Protein AF-A0A968S0S1-F1 (afdb_monomer_lite)

Secondary structure (DSSP, 8-state):
----PPPP-EEEEEEEEEE-SS-EEEEEEEEEES-GGG-SS--GGGGEEPPPPGGGS-SS--TT----PPPTTSPPP-HHHHHHH------EETTTTEEPPTT--HHHHHHHHHHHHHHHHHHHHHHHHHHHHHHHHHHHHHHHHHHHHH-HHHHHHHHHTTS-------------HHHHHHHHHHHHHHHHHHHHHHHHHHHHHHHT-

Structure (mmCIF, N/CA/C/O backbone):
data_AF-A0A968S0S1-F1
#
_entry.id   AF-A0A968S0S1-F1
#
loop_
_atom_site.group_PDB
_atom_site.id
_atom_site.type_symbol
_atom_site.label_atom_id
_atom_site.label_alt_id
_atom_site.label_comp_id
_atom_site.label_asym_id
_atom_site.label_entity_id
_atom_site.label_seq_id
_atom_site.pdbx_PDB_ins_code
_atom_site.Cartn_x
_atom_site.Cartn_y
_atom_site.Cartn_z
_atom_site.occupancy
_atom_site.B_iso_or_equiv
_atom_site.auth_seq_id
_atom_site.auth_comp_id
_atom_site.auth_asym_id
_atom_site.auth_atom_id
_atom_site.pdbx_PDB_model_num
ATOM 1 N N . MET A 1 1 ? 36.530 -20.008 -51.237 1.00 37.50 1 MET A N 1
ATOM 2 C CA . MET A 1 1 ? 35.999 -19.416 -49.993 1.00 37.50 1 MET A CA 1
ATOM 3 C C . MET A 1 1 ? 35.035 -18.336 -50.417 1.00 37.50 1 MET A C 1
ATOM 5 O O . MET A 1 1 ? 35.457 -17.442 -51.131 1.00 37.50 1 MET A O 1
ATOM 9 N N . ILE A 1 2 ? 33.750 -18.487 -50.110 1.00 40.03 2 ILE A N 1
ATOM 10 C CA . ILE A 1 2 ? 32.760 -17.448 -50.402 1.00 40.03 2 ILE A CA 1
ATOM 11 C C . ILE A 1 2 ? 32.977 -16.380 -49.331 1.00 40.03 2 ILE A C 1
ATOM 13 O O . ILE A 1 2 ? 32.687 -16.633 -48.164 1.00 40.03 2 ILE A O 1
ATOM 17 N N . GLU A 1 3 ? 33.577 -15.252 -49.712 1.00 45.41 3 GLU A N 1
ATOM 18 C CA . GLU A 1 3 ? 33.578 -14.038 -48.897 1.00 45.41 3 GLU A CA 1
ATOM 19 C C . GLU A 1 3 ? 32.114 -13.684 -48.626 1.00 45.41 3 GLU A C 1
ATOM 21 O O . GLU A 1 3 ? 31.383 -13.262 -49.522 1.00 45.41 3 GLU A O 1
ATOM 26 N N . GLN A 1 4 ? 31.652 -13.938 -47.402 1.00 50.09 4 GLN A N 1
ATOM 27 C CA . GLN A 1 4 ? 30.403 -13.363 -46.929 1.00 50.09 4 GLN A CA 1
ATOM 28 C C . GLN A 1 4 ? 30.633 -11.854 -46.873 1.00 50.09 4 GLN A C 1
ATOM 30 O O . GLN A 1 4 ? 31.296 -11.358 -45.966 1.00 50.09 4 GLN A O 1
ATOM 35 N N . LEU A 1 5 ? 30.146 -11.139 -47.891 1.00 52.53 5 LEU A N 1
ATOM 36 C CA . LEU A 1 5 ? 30.061 -9.684 -47.861 1.00 52.53 5 LEU A CA 1
ATOM 37 C C . LEU A 1 5 ? 29.404 -9.277 -46.533 1.00 52.53 5 LEU A C 1
ATOM 39 O O . LEU A 1 5 ? 28.385 -9.877 -46.171 1.00 52.53 5 LEU A O 1
ATOM 43 N N . PRO A 1 6 ? 29.969 -8.308 -45.792 1.00 61.09 6 PRO A N 1
ATOM 44 C CA . PRO A 1 6 ? 29.380 -7.871 -44.538 1.00 61.09 6 PRO A CA 1
ATOM 45 C C . PRO A 1 6 ? 27.955 -7.395 -44.818 1.00 61.09 6 PRO A C 1
ATOM 47 O O . PRO A 1 6 ? 27.740 -6.507 -45.645 1.00 61.09 6 PRO A O 1
ATOM 50 N N . LEU A 1 7 ? 26.980 -8.032 -44.165 1.00 65.50 7 LEU A N 1
ATOM 51 C CA . LEU A 1 7 ? 25.582 -7.640 -44.285 1.00 65.50 7 LEU A CA 1
ATOM 52 C C . LEU A 1 7 ? 25.455 -6.183 -43.815 1.00 65.50 7 LEU A C 1
ATOM 54 O O . LEU A 1 7 ? 25.923 -5.858 -42.718 1.00 65.50 7 LEU A O 1
ATOM 58 N N . PRO A 1 8 ? 24.884 -5.291 -44.639 1.00 71.81 8 PRO A N 1
ATOM 59 C CA . PRO A 1 8 ? 24.798 -3.882 -44.309 1.00 71.81 8 PRO A CA 1
ATOM 60 C C . PRO A 1 8 ? 23.858 -3.703 -43.113 1.00 71.81 8 PRO A C 1
ATOM 62 O O . PRO A 1 8 ? 22.679 -4.037 -43.162 1.00 71.81 8 PRO A O 1
ATOM 65 N N . LEU A 1 9 ? 24.395 -3.166 -42.021 1.00 76.88 9 LEU A N 1
ATOM 66 C CA . LEU A 1 9 ? 23.691 -3.047 -40.751 1.00 76.88 9 LEU A CA 1
ATOM 67 C C . LEU A 1 9 ? 23.443 -1.577 -40.419 1.00 76.88 9 LEU A C 1
ATOM 69 O O . LEU A 1 9 ? 24.372 -0.768 -40.415 1.00 76.88 9 LEU A O 1
ATOM 73 N N . LEU A 1 10 ? 22.202 -1.241 -40.083 1.00 80.12 10 LEU A N 1
ATOM 74 C CA . LEU A 1 10 ? 21.842 0.053 -39.519 1.00 80.12 10 LEU A CA 1
ATOM 75 C C . LEU A 1 10 ? 21.529 -0.124 -38.032 1.00 80.12 10 LEU A C 1
ATOM 77 O O . LEU A 1 10 ? 20.566 -0.798 -37.668 1.00 80.12 10 LEU A O 1
ATOM 81 N N . LEU A 1 11 ? 22.354 0.495 -37.186 1.00 80.81 11 LEU A N 1
ATOM 82 C CA . LEU A 1 11 ? 22.161 0.551 -35.740 1.00 80.81 11 LEU A CA 1
ATOM 83 C C . LEU A 1 11 ? 21.683 1.949 -35.344 1.00 80.81 11 LEU A C 1
ATOM 85 O O . LEU A 1 11 ? 22.331 2.946 -35.663 1.00 80.81 11 LEU A O 1
ATOM 89 N N . ALA A 1 12 ? 20.589 2.015 -34.593 1.00 81.06 12 ALA A N 1
ATOM 90 C CA . ALA A 1 12 ? 20.153 3.226 -33.911 1.00 81.06 12 ALA A CA 1
ATOM 91 C C . ALA A 1 12 ? 19.935 2.915 -32.429 1.00 81.06 12 ALA A C 1
ATOM 93 O O . ALA A 1 12 ? 19.180 2.007 -32.096 1.00 81.06 12 ALA A O 1
ATOM 94 N N . GLN A 1 13 ? 20.582 3.666 -31.540 1.00 81.44 13 GLN A N 1
ATOM 95 C CA . GLN A 1 13 ? 20.428 3.521 -30.093 1.00 81.44 13 GLN A CA 1
ATOM 96 C C . GLN A 1 13 ? 20.199 4.890 -29.463 1.00 81.44 13 GLN A C 1
ATOM 98 O O . GLN A 1 13 ? 20.900 5.850 -29.779 1.00 81.44 13 GLN A O 1
ATOM 103 N N . PHE A 1 14 ? 19.230 4.980 -28.560 1.00 80.50 14 PHE A N 1
ATOM 104 C CA . PHE A 1 14 ? 18.977 6.180 -27.768 1.00 80.50 14 PHE A CA 1
ATOM 105 C C . PHE A 1 14 ? 18.553 5.801 -26.349 1.00 80.50 14 PHE A C 1
ATOM 107 O O . PHE A 1 14 ? 18.112 4.682 -26.082 1.00 80.50 14 PHE A O 1
ATOM 114 N N . ALA A 1 15 ? 18.697 6.751 -25.431 1.00 78.62 15 ALA A N 1
ATOM 115 C CA . ALA A 1 15 ? 18.246 6.617 -24.055 1.00 78.62 15 ALA A CA 1
ATOM 116 C C . ALA A 1 15 ? 17.100 7.598 -23.799 1.00 78.62 15 ALA A C 1
ATOM 118 O O . ALA A 1 15 ? 17.217 8.782 -24.113 1.00 78.62 15 ALA A O 1
ATOM 119 N N . ALA A 1 16 ? 16.011 7.105 -23.220 1.00 79.88 16 ALA A N 1
ATOM 120 C CA . ALA A 1 16 ? 14.917 7.916 -22.714 1.00 79.88 16 ALA A CA 1
ATOM 121 C C . ALA A 1 16 ? 14.988 7.944 -21.185 1.00 79.88 16 ALA A C 1
ATOM 123 O O . ALA A 1 16 ? 15.098 6.897 -20.542 1.00 79.88 16 ALA A O 1
ATOM 124 N N . ALA A 1 17 ? 14.951 9.142 -20.610 1.00 79.12 17 ALA A N 1
ATOM 125 C CA . ALA A 1 17 ? 14.834 9.332 -19.173 1.00 79.12 17 ALA A CA 1
ATOM 126 C C . ALA A 1 17 ? 13.366 9.594 -18.824 1.00 79.12 17 ALA A C 1
ATOM 128 O O . ALA A 1 17 ? 12.735 10.459 -19.428 1.00 79.12 17 ALA A O 1
ATOM 129 N N . PHE A 1 18 ? 12.847 8.845 -17.858 1.00 78.25 18 PHE A N 1
ATOM 130 C CA . PHE A 1 18 ? 11.544 9.058 -17.246 1.00 78.25 18 PHE A CA 1
ATOM 131 C C . PHE A 1 18 ? 11.780 9.656 -15.873 1.00 78.25 18 PHE A C 1
ATOM 133 O O . PHE A 1 18 ? 12.490 9.072 -15.051 1.00 78.25 18 PHE A O 1
ATOM 140 N N . GLU A 1 19 ? 11.202 10.824 -15.648 1.00 79.75 19 GLU A N 1
ATOM 141 C CA . GLU A 1 19 ? 11.319 11.554 -14.399 1.00 79.75 19 GLU A CA 1
ATOM 142 C C . GLU A 1 19 ? 9.927 11.976 -13.952 1.00 79.75 19 GLU A C 1
ATOM 144 O O . GLU A 1 19 ? 9.161 12.563 -14.715 1.00 79.75 19 GLU A O 1
ATOM 149 N N . ASN A 1 20 ? 9.622 11.635 -12.710 1.00 77.75 20 ASN A N 1
ATOM 150 C CA . ASN A 1 20 ? 8.514 12.167 -11.942 1.00 77.75 20 ASN A CA 1
ATOM 151 C C . ASN A 1 20 ? 9.055 12.546 -10.553 1.00 77.75 20 ASN A C 1
ATOM 153 O O . ASN A 1 20 ? 10.182 12.180 -10.208 1.00 77.75 20 ASN A O 1
ATOM 157 N N . ASP A 1 21 ? 8.254 13.218 -9.731 1.00 74.75 21 ASP A N 1
ATOM 158 C CA . ASP A 1 21 ? 8.629 13.588 -8.361 1.00 74.75 21 ASP A CA 1
ATOM 159 C C . ASP A 1 21 ? 9.031 12.362 -7.519 1.00 74.75 21 ASP A C 1
ATOM 161 O O . ASP A 1 21 ? 9.856 12.461 -6.613 1.00 74.75 21 ASP A O 1
ATOM 165 N N . THR A 1 22 ? 8.485 11.189 -7.850 1.00 67.12 22 THR A N 1
ATOM 166 C CA . THR A 1 22 ? 8.683 9.940 -7.104 1.00 67.12 22 THR A CA 1
ATOM 167 C C . THR A 1 22 ? 9.821 9.065 -7.639 1.00 67.12 22 THR A C 1
ATOM 169 O O . THR A 1 22 ? 10.405 8.308 -6.871 1.00 67.12 22 THR A O 1
ATOM 172 N N . PHE A 1 23 ? 10.159 9.127 -8.933 1.00 72.12 23 PHE A N 1
ATOM 173 C CA . PHE A 1 23 ? 11.160 8.222 -9.511 1.00 72.12 23 PHE A CA 1
ATOM 174 C C . PHE A 1 23 ? 11.918 8.832 -10.691 1.00 72.12 23 PHE A C 1
ATOM 176 O O . PHE A 1 23 ? 11.398 9.644 -11.457 1.00 72.12 23 PHE A O 1
ATOM 183 N N . LYS A 1 24 ? 13.159 8.366 -10.877 1.00 79.50 24 LYS A N 1
ATOM 184 C CA . LYS A 1 24 ? 13.995 8.676 -12.044 1.00 79.50 24 LYS A CA 1
ATOM 185 C C . LYS A 1 24 ? 14.522 7.379 -12.635 1.00 79.50 24 LYS A C 1
ATOM 187 O O . LYS A 1 24 ? 15.366 6.728 -12.027 1.00 79.50 24 LYS A O 1
ATOM 192 N N . THR A 1 25 ? 14.061 7.010 -13.825 1.00 78.94 25 THR A N 1
ATOM 193 C CA . THR A 1 25 ? 14.563 5.826 -14.536 1.00 78.94 25 THR A CA 1
ATOM 194 C C . THR A 1 25 ? 15.063 6.181 -15.928 1.00 78.94 25 THR A C 1
ATOM 196 O O . THR A 1 25 ? 14.627 7.152 -16.544 1.00 78.94 25 THR A O 1
ATOM 199 N N . LYS A 1 26 ? 16.022 5.407 -16.434 1.00 82.50 26 LYS A N 1
ATOM 200 C CA . LYS A 1 26 ? 16.568 5.554 -17.785 1.00 82.50 26 LYS A CA 1
ATOM 201 C C . LYS A 1 26 ? 16.410 4.234 -18.518 1.00 82.50 26 LYS A C 1
ATOM 203 O O . LYS A 1 26 ? 16.916 3.211 -18.069 1.00 82.50 26 LYS A O 1
ATOM 208 N N . ARG A 1 27 ? 15.741 4.266 -19.666 1.00 79.75 27 ARG A N 1
ATOM 209 C CA . ARG A 1 27 ? 15.575 3.117 -20.559 1.00 79.75 27 ARG A CA 1
ATOM 210 C C . ARG A 1 27 ? 16.388 3.353 -21.818 1.00 79.75 27 ARG A C 1
ATOM 212 O O . ARG A 1 27 ? 16.262 4.398 -22.455 1.00 79.75 27 ARG A O 1
ATOM 219 N N . THR A 1 28 ? 17.202 2.374 -22.182 1.00 82.19 28 THR A N 1
ATOM 220 C CA . THR A 1 28 ? 17.948 2.395 -23.441 1.00 82.19 28 THR A CA 1
ATOM 221 C C . THR A 1 28 ? 17.230 1.516 -24.447 1.00 82.19 28 THR A C 1
ATOM 223 O O . THR A 1 28 ? 16.949 0.353 -24.168 1.00 82.19 28 THR A O 1
ATOM 226 N N . PHE A 1 29 ? 16.966 2.067 -25.623 1.00 81.25 29 PHE A N 1
ATOM 227 C CA . PHE A 1 29 ? 16.348 1.362 -26.735 1.00 81.25 29 PHE A CA 1
ATOM 228 C C . PHE A 1 29 ? 17.356 1.272 -27.872 1.00 81.25 29 PHE A C 1
ATOM 230 O O . PHE A 1 29 ? 18.044 2.251 -28.170 1.00 81.25 29 PHE A O 1
ATOM 237 N N . ALA A 1 30 ? 17.438 0.104 -28.501 1.00 83.38 30 ALA A N 1
ATOM 238 C CA . ALA A 1 30 ? 18.240 -0.102 -29.693 1.00 83.38 30 ALA A CA 1
ATOM 239 C C . ALA A 1 30 ? 17.401 -0.735 -30.799 1.00 83.38 30 ALA A C 1
ATOM 241 O O . ALA A 1 30 ? 16.486 -1.521 -30.550 1.00 83.38 30 ALA A O 1
ATOM 242 N N . TYR A 1 31 ? 17.738 -0.372 -32.027 1.00 84.31 31 TYR A N 1
ATOM 243 C CA . TYR A 1 31 ? 17.107 -0.844 -33.242 1.00 84.31 31 TYR A CA 1
ATOM 244 C C . TYR A 1 31 ? 18.186 -1.313 -34.201 1.00 84.31 31 TYR A C 1
ATOM 246 O O . TYR A 1 31 ? 19.162 -0.596 -34.440 1.00 84.31 31 TYR A O 1
ATOM 254 N N . LEU A 1 32 ? 17.998 -2.517 -34.727 1.00 83.69 32 LEU A N 1
ATOM 255 C CA . LEU A 1 32 ? 18.960 -3.205 -35.568 1.00 83.69 32 LEU A CA 1
ATOM 256 C C . LEU A 1 32 ? 18.285 -3.625 -36.873 1.00 83.69 32 LEU A C 1
ATOM 258 O O . LEU A 1 32 ? 17.447 -4.523 -36.875 1.00 83.69 32 LEU A O 1
ATOM 262 N N . VAL A 1 33 ? 18.650 -2.984 -37.982 1.00 83.88 33 VAL A N 1
ATOM 263 C CA . VAL A 1 33 ? 18.093 -3.291 -39.308 1.00 83.88 33 VAL A CA 1
ATOM 264 C C . VAL A 1 33 ? 19.184 -3.907 -40.180 1.00 83.88 33 VAL A C 1
ATOM 266 O O . VAL A 1 33 ? 20.195 -3.261 -40.452 1.00 83.88 33 VAL A O 1
ATOM 269 N N . THR A 1 34 ? 18.977 -5.148 -40.617 1.00 80.81 34 THR A N 1
ATOM 270 C CA . THR A 1 34 ? 19.922 -5.930 -41.439 1.00 80.81 34 THR A CA 1
ATOM 271 C C . THR A 1 34 ? 19.689 -5.806 -42.944 1.00 80.81 34 THR A C 1
ATOM 273 O O . THR A 1 34 ? 20.591 -6.084 -43.723 1.00 80.81 34 THR A O 1
ATOM 276 N N . ASP A 1 35 ? 18.495 -5.369 -43.359 1.00 78.69 35 ASP A N 1
ATOM 277 C CA . ASP A 1 35 ? 18.050 -5.409 -44.761 1.00 78.69 35 ASP A CA 1
ATOM 278 C C . ASP A 1 35 ? 17.606 -4.030 -45.274 1.00 78.69 35 ASP A C 1
ATOM 280 O O . ASP A 1 35 ? 16.652 -3.897 -46.041 1.00 78.69 35 ASP A O 1
ATOM 284 N N . PHE A 1 36 ? 18.284 -2.963 -44.838 1.00 76.12 36 PHE A N 1
ATOM 285 C CA . PHE A 1 36 ? 17.839 -1.597 -45.136 1.00 76.12 36 PHE A CA 1
ATOM 286 C C . PHE A 1 36 ? 17.929 -1.225 -46.625 1.00 76.12 36 PHE A C 1
ATOM 288 O O . PHE A 1 36 ? 17.211 -0.333 -47.068 1.00 76.12 36 PHE A O 1
ATOM 295 N N . ASP A 1 37 ? 18.778 -1.900 -47.408 1.00 72.56 37 ASP A N 1
ATOM 296 C CA . ASP A 1 37 ? 18.923 -1.648 -48.850 1.00 72.56 37 ASP A CA 1
ATOM 297 C C . ASP A 1 37 ? 17.681 -2.092 -49.658 1.00 72.56 37 ASP A C 1
ATOM 299 O O . ASP A 1 37 ? 17.487 -1.626 -50.781 1.00 72.56 37 ASP A O 1
ATOM 303 N N . GLN A 1 38 ? 16.828 -2.965 -49.103 1.00 72.69 38 GLN A N 1
ATOM 304 C CA . GLN A 1 38 ? 15.614 -3.470 -49.765 1.00 72.69 38 GLN A CA 1
ATOM 305 C C . GLN A 1 38 ? 14.332 -2.747 -49.324 1.00 72.69 38 GLN A C 1
ATOM 307 O O . GLN A 1 38 ? 13.276 -2.940 -49.926 1.00 72.69 38 GLN A O 1
ATOM 312 N N . LEU A 1 39 ? 14.403 -1.921 -48.276 1.00 72.00 39 LEU A N 1
ATOM 313 C CA . LEU A 1 39 ? 13.234 -1.301 -47.657 1.00 72.00 39 LEU A CA 1
ATOM 314 C C . LEU A 1 39 ? 13.034 0.131 -48.162 1.00 72.00 39 LEU A C 1
ATOM 316 O O . LEU A 1 39 ? 13.910 0.983 -48.036 1.00 72.00 39 LEU A O 1
ATOM 320 N N . GLU A 1 40 ? 11.838 0.427 -48.677 1.00 71.00 40 GLU A N 1
ATOM 321 C CA . GLU A 1 40 ? 11.446 1.801 -49.026 1.00 71.00 40 GLU A CA 1
ATOM 322 C C . GLU A 1 40 ? 11.089 2.639 -47.790 1.00 71.00 40 GLU A C 1
ATOM 324 O O . GLU A 1 40 ? 11.212 3.861 -47.802 1.00 71.00 40 GLU A O 1
ATOM 329 N N . THR A 1 41 ? 10.637 2.000 -46.708 1.00 75.56 41 THR A N 1
ATOM 330 C CA . THR A 1 41 ? 10.302 2.643 -45.431 1.00 75.56 41 THR A CA 1
ATOM 331 C C . THR A 1 41 ? 10.564 1.669 -44.287 1.00 75.56 41 THR A C 1
ATOM 333 O O . THR A 1 41 ? 10.177 0.505 -44.356 1.00 75.56 41 THR A O 1
ATOM 336 N N . ILE A 1 42 ? 11.211 2.145 -43.220 1.00 76.62 42 ILE A N 1
ATOM 337 C CA . ILE A 1 42 ? 11.527 1.336 -42.038 1.00 76.62 42 ILE A CA 1
ATOM 338 C C . ILE A 1 42 ? 10.442 1.549 -40.979 1.00 76.62 42 ILE A C 1
ATOM 340 O O . ILE A 1 42 ? 10.284 2.648 -40.446 1.00 76.62 42 ILE A O 1
ATOM 344 N N . GLN A 1 43 ? 9.717 0.483 -40.639 1.00 78.88 43 GLN A N 1
ATOM 345 C CA . GLN A 1 43 ? 8.892 0.440 -39.431 1.00 78.88 43 GLN A CA 1
ATOM 346 C C . GLN A 1 43 ? 9.773 0.064 -38.241 1.00 78.88 43 GLN A C 1
ATOM 348 O O . GLN A 1 43 ? 9.976 -1.111 -37.945 1.00 78.88 43 GLN A O 1
ATOM 353 N N . TRP A 1 44 ? 10.321 1.077 -37.571 1.00 77.38 44 TRP A N 1
ATOM 354 C CA . TRP A 1 44 ? 11.295 0.908 -36.489 1.00 77.38 44 TRP A CA 1
ATOM 355 C C . TRP A 1 44 ? 10.828 -0.044 -35.374 1.00 77.38 44 TRP A C 1
ATOM 357 O O . TRP A 1 44 ? 11.644 -0.792 -34.851 1.00 77.38 44 TRP A O 1
ATOM 367 N N . SER A 1 45 ? 9.526 -0.109 -35.072 1.00 74.94 45 SER A N 1
ATOM 368 C CA . SER A 1 45 ? 8.947 -1.034 -34.081 1.00 74.94 45 SER A CA 1
ATOM 3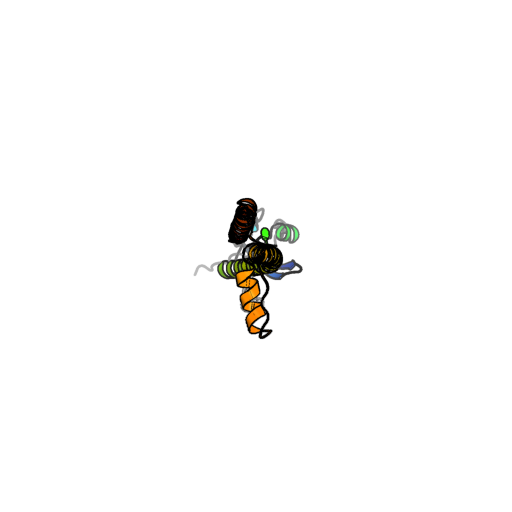69 C C . SER A 1 45 ? 9.310 -2.508 -34.300 1.00 74.94 45 SER A C 1
ATOM 371 O O . SER A 1 45 ? 9.436 -3.248 -33.331 1.00 74.94 45 SER A O 1
ATOM 373 N N . ASN A 1 46 ? 9.511 -2.933 -35.550 1.00 81.19 46 ASN A N 1
ATOM 374 C CA . ASN A 1 46 ? 9.732 -4.342 -35.896 1.00 81.19 46 ASN A CA 1
ATOM 375 C C . ASN A 1 46 ? 11.200 -4.774 -35.747 1.00 81.19 46 ASN A C 1
ATOM 377 O O . ASN A 1 46 ? 11.503 -5.959 -35.832 1.00 81.19 46 ASN A O 1
ATOM 381 N N . TYR A 1 47 ? 12.105 -3.817 -35.531 1.00 81.94 47 TYR A N 1
ATOM 382 C CA . TYR A 1 47 ? 13.554 -4.027 -35.491 1.00 81.94 47 TYR A CA 1
ATOM 383 C C . TYR A 1 47 ? 14.145 -3.760 -34.104 1.00 81.94 47 TYR A C 1
ATOM 385 O O . TYR A 1 47 ? 15.337 -3.480 -33.978 1.00 81.94 47 TYR A O 1
ATOM 393 N N . GLN A 1 48 ? 13.316 -3.795 -33.057 1.00 81.38 48 GLN A N 1
ATOM 394 C CA . GLN A 1 48 ? 13.773 -3.590 -31.687 1.00 81.38 48 GLN A CA 1
ATOM 395 C C . GLN A 1 48 ? 14.745 -4.707 -31.278 1.00 81.38 48 GLN A C 1
ATOM 397 O O . GLN A 1 48 ? 14.444 -5.892 -31.396 1.00 81.38 48 GLN A O 1
ATOM 402 N N . SER A 1 49 ? 15.917 -4.314 -30.784 1.00 84.94 49 SER A N 1
ATOM 403 C CA . SER A 1 49 ? 17.004 -5.200 -30.367 1.00 84.94 49 SER A CA 1
ATOM 404 C C . SER A 1 49 ? 17.457 -4.842 -28.947 1.00 84.94 49 SER A C 1
ATOM 406 O O . SER A 1 49 ? 17.318 -3.684 -28.535 1.00 84.94 49 SER A O 1
ATOM 408 N N . PRO A 1 50 ? 18.034 -5.792 -28.182 1.00 83.69 50 PRO A N 1
ATOM 409 C CA . PRO A 1 50 ? 18.697 -5.471 -26.927 1.00 83.69 50 PRO A CA 1
ATOM 410 C C . PRO A 1 50 ? 19.751 -4.368 -27.119 1.00 83.69 50 PRO A C 1
ATOM 412 O O . PRO A 1 50 ? 20.481 -4.393 -28.117 1.00 83.69 50 PRO A O 1
ATOM 415 N N . PRO A 1 51 ? 19.834 -3.394 -26.194 1.00 85.25 51 PRO A N 1
ATOM 416 C CA . PRO A 1 51 ? 20.809 -2.319 -26.280 1.00 85.25 51 PRO A CA 1
ATOM 417 C C . PRO A 1 51 ? 22.229 -2.857 -26.149 1.00 85.25 51 PRO A C 1
ATOM 419 O O . PRO A 1 51 ? 22.514 -3.705 -25.302 1.00 85.25 51 PRO A O 1
ATOM 422 N N . ILE A 1 52 ? 23.129 -2.336 -26.981 1.00 84.31 52 ILE A N 1
ATOM 423 C CA . ILE A 1 52 ? 24.530 -2.741 -26.962 1.00 84.31 52 ILE A CA 1
ATOM 424 C C . ILE A 1 52 ? 25.241 -1.895 -25.896 1.00 84.31 52 ILE A C 1
ATOM 426 O O . ILE A 1 52 ? 25.198 -0.659 -25.961 1.00 84.31 52 ILE A O 1
ATOM 430 N N . PRO A 1 53 ? 25.872 -2.520 -24.885 1.00 81.00 53 PRO A N 1
ATOM 431 C CA . PRO A 1 53 ? 26.624 -1.783 -23.883 1.00 81.00 53 PRO A CA 1
ATOM 432 C C . PRO A 1 53 ? 27.857 -1.143 -24.527 1.00 81.00 53 PRO A C 1
ATOM 434 O O . PRO A 1 53 ? 28.587 -1.781 -25.285 1.00 81.00 53 PRO A O 1
ATOM 437 N N . LEU A 1 54 ? 28.112 0.125 -24.196 1.00 77.56 54 LEU A N 1
ATOM 438 C CA . LEU A 1 54 ? 29.236 0.887 -24.754 1.00 77.56 54 LEU A CA 1
ATOM 439 C C . LEU A 1 54 ? 30.588 0.225 -24.462 1.00 77.56 54 LEU A C 1
ATOM 441 O O . LEU A 1 54 ? 31.512 0.343 -25.256 1.00 77.56 54 LEU A O 1
ATOM 445 N N . GLN A 1 55 ? 30.691 -0.505 -23.349 1.00 81.31 55 GLN A N 1
ATOM 446 C CA . GLN A 1 55 ? 31.899 -1.227 -22.952 1.00 81.31 55 GLN A CA 1
ATOM 447 C C . GLN A 1 55 ? 32.236 -2.392 -23.894 1.00 81.31 55 GLN A C 1
ATOM 449 O O . GLN A 1 55 ? 33.381 -2.831 -23.928 1.00 81.31 55 GLN A O 1
ATOM 454 N N . SER A 1 56 ? 31.257 -2.895 -24.651 1.00 80.19 56 SER A N 1
ATOM 455 C CA . SER A 1 56 ? 31.460 -3.953 -25.644 1.00 80.19 56 SER A CA 1
ATOM 456 C C . SER A 1 56 ? 31.826 -3.416 -27.027 1.00 80.19 56 SER A C 1
ATOM 458 O O . SER A 1 56 ? 32.149 -4.203 -27.915 1.00 80.19 56 SER A O 1
ATOM 460 N N . LEU A 1 57 ? 31.782 -2.097 -27.228 1.00 80.19 57 LEU A N 1
ATOM 461 C CA . LEU A 1 57 ? 32.168 -1.468 -28.483 1.00 80.19 57 LEU A CA 1
ATOM 462 C C . LEU A 1 57 ? 33.643 -1.074 -28.444 1.00 80.19 57 LEU A C 1
ATOM 464 O O . LEU A 1 57 ? 34.146 -0.525 -27.464 1.00 80.19 57 LEU A O 1
ATOM 468 N N . MET A 1 58 ? 34.339 -1.316 -29.551 1.00 78.69 58 MET A N 1
ATOM 469 C CA . MET A 1 58 ? 35.678 -0.774 -29.740 1.00 78.69 58 MET A CA 1
ATOM 470 C C . MET A 1 58 ? 35.572 0.733 -29.989 1.00 78.69 58 MET A C 1
ATOM 472 O O . MET A 1 58 ? 34.813 1.174 -30.848 1.00 78.69 58 MET A O 1
ATOM 476 N N . GLY A 1 59 ? 36.359 1.531 -29.265 1.00 73.56 59 GLY A N 1
ATOM 477 C CA . GLY A 1 59 ? 36.413 2.990 -29.446 1.00 73.56 59 GLY A CA 1
ATOM 478 C C . GLY A 1 59 ? 37.105 3.444 -30.738 1.00 73.56 59 GLY A C 1
ATOM 479 O O . GLY A 1 59 ? 37.263 4.641 -30.960 1.00 73.56 59 GLY A O 1
ATOM 480 N N . VAL A 1 60 ? 37.546 2.501 -31.572 1.00 78.12 60 VAL A N 1
ATOM 481 C CA . VAL A 1 60 ? 38.235 2.748 -32.840 1.00 78.12 60 VAL A CA 1
ATOM 482 C C . VAL A 1 60 ? 37.448 2.021 -33.936 1.00 78.12 60 VAL A C 1
ATOM 484 O O . VAL A 1 60 ? 37.111 0.847 -33.748 1.00 78.12 60 VAL A O 1
ATOM 487 N N . PRO A 1 61 ? 37.128 2.684 -35.063 1.00 73.44 61 PRO A N 1
ATOM 488 C CA . PRO A 1 61 ? 36.479 2.026 -36.191 1.00 73.44 61 PRO A CA 1
ATOM 489 C C . PRO A 1 61 ? 37.365 0.897 -36.726 1.00 73.44 61 PRO A C 1
ATOM 491 O O . PRO A 1 61 ? 38.579 1.061 -36.855 1.00 73.44 61 PRO A O 1
ATOM 494 N N . SER A 1 62 ? 36.764 -0.252 -37.041 1.00 75.50 62 SER A N 1
ATOM 495 C CA . SER A 1 62 ? 37.506 -1.358 -37.648 1.00 75.50 62 SER A CA 1
ATOM 496 C C . SER A 1 62 ? 38.014 -0.945 -39.029 1.00 75.50 62 SER A C 1
ATOM 498 O O . SER A 1 62 ? 37.256 -0.415 -39.841 1.00 75.50 62 SER A O 1
ATOM 500 N N . THR A 1 63 ? 39.285 -1.217 -39.318 1.00 70.88 63 THR A N 1
ATOM 501 C CA . THR A 1 63 ? 39.908 -0.945 -40.624 1.00 70.88 63 THR A CA 1
ATOM 502 C C . THR A 1 63 ? 39.311 -1.775 -41.760 1.00 70.88 63 THR A C 1
ATOM 504 O O . THR A 1 63 ? 39.473 -1.420 -42.922 1.00 70.88 63 THR A O 1
ATOM 507 N N . GLU A 1 64 ? 38.611 -2.861 -41.430 1.00 74.00 64 GLU A N 1
ATOM 508 C CA . GLU A 1 64 ? 37.944 -3.756 -42.384 1.00 74.00 64 GLU A CA 1
ATOM 509 C C . GLU A 1 64 ? 36.457 -3.405 -42.594 1.00 74.00 64 GLU A C 1
ATOM 511 O O . GLU A 1 64 ? 35.770 -4.052 -43.381 1.00 74.00 64 GLU A O 1
ATOM 516 N N . ALA A 1 65 ? 35.933 -2.385 -41.901 1.00 70.31 65 ALA A N 1
ATOM 517 C CA . ALA A 1 65 ? 34.534 -1.988 -42.021 1.00 70.31 65 ALA A CA 1
ATOM 518 C C . ALA A 1 65 ? 34.303 -1.056 -43.222 1.00 70.31 65 ALA A C 1
ATOM 520 O O . ALA A 1 65 ? 34.965 -0.029 -43.382 1.00 70.31 65 ALA A O 1
ATOM 521 N N . ALA A 1 66 ? 33.302 -1.384 -44.040 1.00 72.19 66 ALA A N 1
ATOM 522 C CA . ALA A 1 66 ? 32.800 -0.501 -45.084 1.00 72.19 66 ALA A CA 1
ATOM 523 C C . ALA A 1 66 ? 31.656 0.364 -44.534 1.00 72.19 66 ALA A C 1
ATOM 525 O O . ALA A 1 66 ? 30.659 -0.154 -44.033 1.00 72.19 66 ALA A O 1
ATOM 526 N N . TYR A 1 67 ? 31.783 1.685 -44.659 1.00 73.00 67 TYR A N 1
ATOM 527 C CA . TYR A 1 67 ? 30.750 2.640 -44.257 1.00 73.00 67 TYR A CA 1
ATOM 528 C C . TYR A 1 67 ? 30.070 3.215 -45.499 1.00 73.00 67 TYR A C 1
ATOM 530 O O . TYR A 1 67 ? 30.735 3.669 -46.431 1.00 73.00 67 TYR A O 1
ATOM 538 N N . LYS A 1 68 ? 28.735 3.213 -45.512 1.00 74.75 68 LYS A N 1
ATOM 539 C CA . LYS A 1 68 ? 27.919 3.772 -46.595 1.00 74.75 68 LYS A CA 1
ATOM 540 C C . LYS A 1 68 ? 27.114 4.947 -46.059 1.00 74.75 68 LYS A C 1
ATOM 542 O O . LYS A 1 68 ? 26.610 4.900 -44.939 1.00 74.75 68 LYS A O 1
ATOM 547 N N . GLN A 1 69 ? 26.984 6.001 -46.860 1.00 73.56 69 GLN A N 1
ATOM 548 C CA . GLN A 1 69 ? 26.089 7.101 -46.520 1.00 73.56 69 GLN A CA 1
ATOM 549 C C . GLN A 1 69 ? 24.639 6.608 -46.548 1.00 73.56 69 GLN A C 1
ATOM 551 O O . GLN A 1 69 ? 24.245 5.882 -47.464 1.00 73.56 69 GLN A O 1
ATOM 556 N N . LEU A 1 70 ? 23.856 6.998 -45.541 1.00 71.81 70 LEU A N 1
ATOM 557 C CA . LEU A 1 70 ? 22.457 6.603 -45.446 1.00 71.81 70 LEU A CA 1
ATOM 558 C C . LEU A 1 70 ? 21.686 7.118 -46.681 1.00 71.81 70 LEU A C 1
ATOM 560 O O . LEU A 1 70 ? 21.762 8.314 -46.981 1.00 71.81 70 LEU A O 1
ATOM 564 N N . PRO A 1 71 ? 20.952 6.256 -47.409 1.00 72.56 71 PRO A N 1
ATOM 565 C CA . PRO A 1 71 ? 20.101 6.683 -48.512 1.00 72.56 71 PRO A CA 1
ATOM 566 C C . PRO A 1 71 ? 19.085 7.737 -48.060 1.00 72.56 71 PRO A C 1
ATOM 568 O O . PRO A 1 71 ? 18.418 7.551 -47.047 1.00 72.56 71 PRO A O 1
ATOM 571 N N . ALA A 1 72 ? 18.885 8.796 -48.853 1.00 69.25 72 ALA A N 1
ATOM 572 C CA . ALA A 1 72 ? 17.956 9.894 -48.533 1.00 69.25 72 ALA A CA 1
ATOM 573 C C . ALA A 1 72 ? 16.488 9.457 -48.334 1.00 69.25 72 ALA A C 1
ATOM 575 O O . ALA A 1 72 ? 15.685 10.212 -47.795 1.00 69.25 72 ALA A O 1
ATOM 576 N N . LYS A 1 73 ?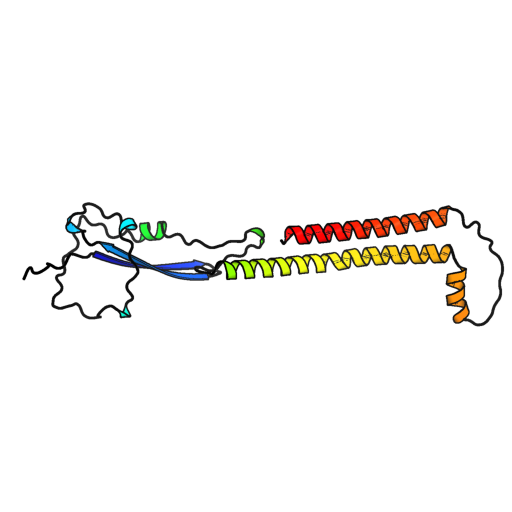 16.135 8.245 -48.780 1.00 70.06 73 LYS A N 1
ATOM 577 C CA . LYS A 1 73 ? 14.808 7.638 -48.604 1.00 70.06 73 LYS A CA 1
ATOM 578 C C . LYS A 1 73 ? 14.591 7.078 -47.194 1.00 70.06 73 LYS A C 1
ATOM 580 O O . LYS A 1 73 ? 13.450 6.959 -46.757 1.00 70.06 73 LYS A O 1
ATOM 585 N N . ILE A 1 74 ? 15.665 6.741 -46.477 1.00 70.06 74 ILE A N 1
ATOM 586 C CA . ILE A 1 74 ? 15.572 6.221 -45.115 1.00 70.06 74 ILE A CA 1
ATOM 587 C C . ILE A 1 74 ? 15.428 7.402 -44.169 1.00 70.06 74 ILE A C 1
ATOM 589 O O . ILE A 1 74 ? 16.361 8.168 -43.937 1.00 70.06 74 ILE A O 1
ATOM 593 N N . THR A 1 75 ? 14.233 7.531 -43.607 1.00 68.25 75 THR A N 1
ATOM 594 C CA . THR A 1 75 ? 13.986 8.494 -42.540 1.00 68.25 75 THR A CA 1
ATOM 595 C C . THR A 1 75 ? 14.543 7.908 -41.247 1.00 68.25 75 THR A C 1
ATOM 597 O O . THR A 1 75 ? 14.171 6.796 -40.860 1.00 68.25 75 THR A O 1
ATOM 600 N N . LEU A 1 76 ? 15.450 8.641 -40.593 1.00 66.19 76 LEU A N 1
ATOM 601 C CA . LEU A 1 76 ? 15.902 8.330 -39.233 1.00 66.19 76 LEU A CA 1
ATOM 602 C C . LEU A 1 76 ? 14.682 8.100 -38.328 1.00 66.19 76 LEU A C 1
ATOM 604 O O . LEU A 1 76 ? 13.639 8.713 -38.578 1.00 66.19 76 LEU A O 1
ATOM 608 N N . PRO A 1 77 ? 14.776 7.252 -37.286 1.00 64.44 77 PRO A N 1
ATOM 609 C CA . PRO A 1 77 ? 13.669 7.114 -36.354 1.00 64.44 77 PRO A CA 1
ATOM 610 C C . PRO A 1 77 ? 13.386 8.519 -35.825 1.00 64.44 77 PRO A C 1
ATOM 612 O O . PRO A 1 77 ? 14.303 9.144 -35.282 1.00 64.44 77 PRO A O 1
ATOM 615 N N . PRO A 1 78 ? 12.181 9.078 -36.042 1.00 63.09 78 PRO A N 1
ATOM 616 C CA . PRO A 1 78 ? 11.906 10.423 -35.586 1.00 63.09 78 PRO A CA 1
ATOM 617 C C . PRO A 1 78 ? 11.992 10.341 -34.073 1.00 63.09 78 PRO A C 1
ATOM 619 O O . PRO A 1 78 ? 11.159 9.673 -33.461 1.00 63.09 78 PRO A O 1
ATOM 622 N N . TYR A 1 79 ? 13.014 10.958 -33.476 1.00 61.25 79 TYR A N 1
ATOM 623 C CA . TYR A 1 79 ? 13.190 10.987 -32.021 1.00 61.25 79 TYR A CA 1
ATOM 624 C C . TYR A 1 79 ? 11.865 11.364 -31.342 1.00 61.25 79 TYR A C 1
ATOM 626 O O . TYR A 1 79 ? 11.485 10.787 -30.332 1.00 61.25 79 TYR A O 1
ATOM 634 N N . GLU A 1 80 ? 11.105 12.252 -31.984 1.00 60.22 80 GLU A N 1
ATOM 635 C CA . GLU A 1 80 ? 9.790 12.704 -31.563 1.00 60.22 80 GLU A CA 1
ATOM 636 C C . GLU A 1 80 ? 8.708 11.616 -31.633 1.00 60.22 80 GLU A C 1
ATOM 638 O O . GLU A 1 80 ? 7.929 11.474 -30.696 1.00 60.22 80 GLU A O 1
ATOM 643 N N . ASN A 1 81 ? 8.670 10.799 -32.691 1.00 61.50 81 ASN A N 1
ATOM 644 C CA . ASN A 1 81 ? 7.723 9.685 -32.768 1.00 61.50 81 ASN A CA 1
ATOM 645 C C . ASN A 1 81 ? 8.091 8.576 -31.797 1.00 61.50 81 ASN A C 1
ATOM 647 O O . ASN A 1 81 ? 7.194 7.953 -31.243 1.00 61.50 81 ASN A O 1
ATOM 651 N N . VAL A 1 82 ? 9.377 8.327 -31.559 1.00 63.34 82 VAL A N 1
ATOM 652 C CA . VAL A 1 82 ? 9.754 7.295 -30.601 1.00 63.34 82 VAL A CA 1
ATOM 653 C C . VAL A 1 82 ? 9.417 7.742 -29.180 1.00 63.34 82 VAL A C 1
ATOM 655 O O . VAL A 1 82 ? 8.721 7.015 -28.484 1.00 63.34 82 VAL A O 1
ATOM 658 N N . LEU A 1 83 ? 9.757 8.974 -28.790 1.00 63.72 83 LEU A N 1
ATOM 659 C CA . LEU A 1 83 ? 9.366 9.534 -27.489 1.00 63.72 83 LEU A CA 1
ATOM 660 C C . LEU A 1 83 ? 7.845 9.539 -27.268 1.00 63.72 83 LEU A C 1
ATOM 662 O O . LEU A 1 83 ? 7.403 9.266 -26.158 1.00 63.72 83 LEU A O 1
ATOM 666 N N . ARG A 1 84 ? 7.039 9.782 -28.313 1.00 64.44 84 ARG A N 1
ATOM 667 C CA . ARG A 1 84 ? 5.564 9.744 -28.227 1.00 64.44 84 ARG A CA 1
ATOM 668 C C . ARG A 1 84 ? 4.986 8.358 -27.928 1.00 64.44 84 ARG A C 1
ATOM 670 O O . ARG A 1 84 ? 3.876 8.285 -27.414 1.00 64.44 84 ARG A O 1
ATOM 677 N N . HIS A 1 85 ? 5.693 7.280 -28.266 1.00 66.00 85 HIS A N 1
ATOM 678 C CA . HIS A 1 85 ? 5.185 5.911 -28.124 1.00 66.00 85 HIS A CA 1
ATOM 679 C C . HIS A 1 85 ? 5.872 5.114 -27.011 1.00 66.00 85 HIS A C 1
ATOM 681 O O . HIS A 1 85 ? 5.499 3.963 -26.787 1.00 66.00 85 HIS A O 1
ATOM 687 N N . ILE A 1 86 ? 6.852 5.683 -26.298 1.00 69.56 86 ILE A N 1
ATOM 688 C CA . ILE A 1 86 ? 7.416 4.989 -25.140 1.00 69.56 86 ILE A CA 1
ATOM 689 C C . ILE A 1 86 ? 6.460 5.156 -23.963 1.00 69.56 86 ILE A C 1
ATOM 691 O O . ILE A 1 86 ? 6.267 6.251 -23.441 1.00 69.56 86 ILE A O 1
ATOM 695 N N . GLN A 1 87 ? 5.884 4.038 -23.545 1.00 69.19 87 GLN A N 1
ATOM 696 C CA . GLN A 1 87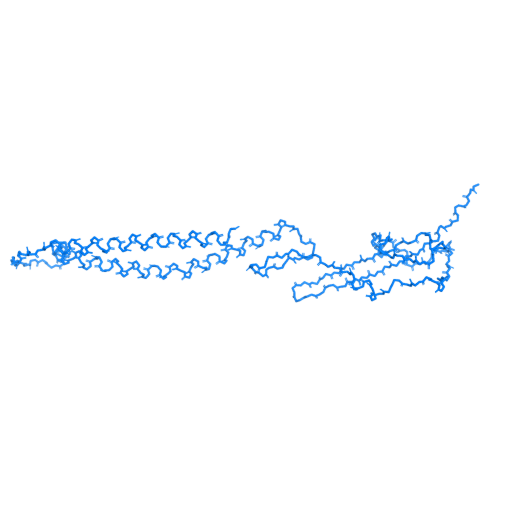 ? 5.033 3.948 -22.370 1.00 69.19 87 GLN A CA 1
ATOM 697 C C . GLN A 1 87 ? 5.790 3.226 -21.259 1.00 69.19 87 GLN A C 1
ATOM 699 O O . GLN A 1 87 ? 6.501 2.251 -21.509 1.00 69.19 87 GLN A O 1
ATOM 704 N N . LEU A 1 88 ? 5.633 3.717 -20.032 1.00 76.19 88 LEU A N 1
ATOM 705 C CA . LEU A 1 88 ? 6.132 3.061 -18.834 1.00 76.19 88 LEU A CA 1
ATOM 706 C C . LEU A 1 88 ? 4.935 2.507 -18.067 1.00 76.19 88 LEU A C 1
ATOM 708 O O . LEU A 1 88 ? 4.063 3.265 -17.651 1.00 76.19 88 LEU A O 1
ATOM 712 N N . MET A 1 89 ? 4.893 1.187 -17.907 1.00 75.88 89 MET A N 1
ATOM 713 C CA . MET A 1 89 ? 3.871 0.527 -17.101 1.00 75.88 89 MET A CA 1
ATOM 714 C C . MET A 1 89 ? 4.328 0.538 -15.645 1.00 75.88 89 MET A C 1
ATOM 716 O O . MET A 1 89 ? 5.419 0.055 -15.345 1.00 75.88 89 MET A O 1
ATOM 720 N N . LEU A 1 90 ? 3.504 1.095 -14.762 1.00 81.62 90 LEU A N 1
ATOM 721 C CA . LEU A 1 90 ? 3.759 1.152 -13.325 1.00 81.62 90 LEU A CA 1
ATOM 722 C C . LEU A 1 90 ? 2.597 0.478 -12.597 1.00 81.62 90 LEU A C 1
ATOM 724 O O . LEU A 1 90 ? 1.443 0.741 -12.952 1.00 81.62 90 LEU A O 1
ATOM 728 N N . PRO A 1 91 ? 2.863 -0.372 -11.594 1.00 82.62 91 PRO A N 1
ATOM 729 C CA . PRO A 1 91 ? 1.798 -0.864 -10.744 1.00 82.62 91 PRO A CA 1
ATOM 730 C C . PRO A 1 91 ? 1.278 0.286 -9.869 1.00 82.62 91 PRO A C 1
ATOM 732 O O . PRO A 1 91 ? 2.047 1.127 -9.399 1.00 82.62 91 PRO A O 1
ATOM 735 N N . ILE A 1 92 ? -0.041 0.351 -9.696 1.00 84.12 92 ILE A N 1
ATOM 736 C CA . ILE A 1 92 ? -0.721 1.413 -8.950 1.00 84.12 92 ILE A CA 1
ATOM 737 C C . ILE A 1 92 ? -1.744 0.805 -7.996 1.00 84.12 92 ILE A C 1
ATOM 739 O O . ILE A 1 92 ? -2.463 -0.129 -8.351 1.00 84.12 92 ILE A O 1
ATOM 743 N N . ASN A 1 93 ? -1.816 1.358 -6.789 1.00 85.94 93 ASN A N 1
ATOM 744 C CA . ASN A 1 93 ? -2.950 1.189 -5.894 1.00 85.94 93 ASN A CA 1
ATOM 745 C C . ASN A 1 93 ? -3.630 2.553 -5.732 1.00 85.94 93 ASN A C 1
ATOM 747 O O . ASN A 1 93 ? -3.104 3.431 -5.048 1.00 85.94 93 ASN A O 1
ATOM 751 N N . GLU A 1 94 ? -4.780 2.733 -6.384 1.00 82.50 94 GLU A N 1
ATOM 752 C CA . GLU A 1 94 ? -5.523 4.001 -6.374 1.00 82.50 94 GLU A CA 1
ATOM 753 C C . GLU A 1 94 ? -6.080 4.341 -4.987 1.00 82.50 94 GLU A C 1
ATOM 755 O O . GLU A 1 94 ? -6.065 5.504 -4.595 1.00 82.50 94 GLU A O 1
ATOM 760 N N . THR A 1 95 ? -6.508 3.333 -4.221 1.00 80.25 95 THR A N 1
ATOM 761 C CA . THR A 1 95 ? -7.094 3.509 -2.885 1.00 80.25 95 THR A CA 1
ATOM 762 C C . THR A 1 95 ? -6.111 4.146 -1.906 1.00 80.25 95 THR A C 1
ATOM 764 O O . THR A 1 95 ? -6.497 4.998 -1.111 1.00 80.25 95 THR A O 1
ATOM 767 N N . LEU A 1 96 ? -4.836 3.756 -1.978 1.00 82.75 96 LEU A N 1
ATOM 768 C CA . LEU A 1 96 ? -3.767 4.285 -1.125 1.00 82.75 96 LEU A CA 1
ATOM 769 C C . LEU A 1 96 ? -2.913 5.361 -1.816 1.00 82.75 96 LEU A C 1
ATOM 771 O O . LEU A 1 96 ? -2.024 5.932 -1.190 1.00 82.75 96 LEU A O 1
ATOM 775 N N . GLY A 1 97 ? -3.141 5.626 -3.107 1.00 82.00 97 GLY A N 1
ATOM 776 C CA . GLY A 1 97 ? -2.317 6.539 -3.904 1.00 82.00 97 GLY A CA 1
ATOM 777 C C . GLY A 1 97 ? -0.854 6.095 -4.037 1.00 82.00 97 GLY A C 1
ATOM 778 O O . GLY A 1 97 ? 0.027 6.933 -4.237 1.00 82.00 97 GLY A O 1
ATOM 779 N N . ILE A 1 98 ? -0.577 4.795 -3.895 1.00 83.88 98 ILE A N 1
ATOM 780 C CA . ILE A 1 98 ? 0.783 4.247 -3.935 1.00 83.88 98 ILE A CA 1
ATOM 781 C C . ILE A 1 98 ? 1.130 3.880 -5.373 1.00 83.88 98 ILE A C 1
ATOM 783 O O . ILE A 1 98 ? 0.459 3.060 -6.005 1.00 83.88 98 ILE A O 1
ATOM 787 N N . TYR A 1 99 ? 2.226 4.458 -5.855 1.00 84.25 99 TYR A N 1
ATOM 788 C CA . TYR A 1 99 ? 2.827 4.133 -7.142 1.00 84.25 99 TYR A CA 1
ATOM 789 C C . TYR A 1 99 ? 4.018 3.200 -6.933 1.00 84.25 99 TYR A C 1
ATOM 791 O O . TYR A 1 99 ? 4.830 3.385 -6.015 1.00 84.25 99 TYR A O 1
ATOM 799 N N . GLY A 1 100 ? 4.103 2.183 -7.780 1.00 81.88 100 GLY A N 1
ATOM 800 C CA . GLY A 1 100 ? 5.250 1.298 -7.836 1.00 81.88 100 GLY A CA 1
ATOM 801 C C . GLY A 1 100 ? 6.417 1.925 -8.576 1.00 81.88 100 GLY A C 1
ATOM 802 O O . GLY A 1 100 ? 6.256 2.855 -9.373 1.00 81.88 100 GLY A O 1
ATOM 803 N N . GLU A 1 101 ? 7.604 1.404 -8.307 1.00 81.44 101 GLU A N 1
ATOM 804 C CA . GLU A 1 101 ? 8.802 1.815 -9.021 1.00 81.44 101 GLU A CA 1
ATOM 805 C C . GLU A 1 101 ? 8.885 1.149 -10.407 1.00 81.44 101 GLU A C 1
ATOM 807 O O . GLU A 1 101 ? 8.353 0.055 -10.631 1.00 81.44 101 GLU A O 1
ATOM 812 N N . PRO A 1 102 ? 9.566 1.792 -11.372 1.00 74.75 102 PRO A N 1
ATOM 813 C CA . PRO A 1 102 ? 9.871 1.163 -12.649 1.00 74.75 102 PRO A CA 1
ATOM 814 C C . PRO A 1 102 ? 10.717 -0.097 -12.425 1.00 74.75 102 PRO A C 1
ATOM 816 O O . PRO A 1 102 ? 11.786 -0.005 -11.831 1.00 74.75 102 PRO A O 1
ATOM 819 N N . ASP A 1 103 ? 10.264 -1.244 -12.941 1.00 76.12 103 ASP A N 1
ATOM 820 C CA . ASP A 1 103 ? 10.912 -2.560 -12.762 1.00 76.12 103 ASP A CA 1
ATOM 821 C C . ASP A 1 103 ? 10.865 -3.126 -11.329 1.00 76.12 103 ASP A C 1
ATOM 823 O O . ASP A 1 103 ? 11.603 -4.061 -11.012 1.00 76.12 103 ASP A O 1
ATOM 827 N N . GLU A 1 104 ? 9.987 -2.601 -10.468 1.00 81.38 104 GLU A N 1
ATOM 828 C CA . GLU A 1 104 ? 9.739 -3.184 -9.149 1.00 81.38 104 GLU A CA 1
ATOM 829 C C . GLU A 1 104 ? 9.164 -4.600 -9.267 1.00 81.38 104 GLU A C 1
ATOM 831 O O . GLU A 1 104 ? 8.299 -4.879 -10.104 1.00 81.38 104 GLU A O 1
ATOM 836 N N . ASP A 1 105 ? 9.626 -5.497 -8.395 1.00 86.06 105 ASP A N 1
ATOM 837 C CA . ASP A 1 105 ? 9.027 -6.819 -8.278 1.00 86.06 105 ASP A CA 1
ATOM 838 C C . ASP A 1 105 ? 7.592 -6.705 -7.747 1.00 86.06 105 ASP A C 1
ATOM 840 O O . ASP A 1 105 ? 7.322 -6.018 -6.758 1.00 86.06 105 ASP A O 1
ATOM 844 N N . ALA A 1 106 ? 6.666 -7.426 -8.378 1.00 83.81 106 ALA A N 1
ATOM 845 C CA . ALA A 1 106 ? 5.253 -7.389 -8.020 1.00 83.81 106 ALA A CA 1
ATOM 846 C C . ALA A 1 106 ? 5.026 -7.796 -6.555 1.00 83.81 106 ALA A C 1
ATOM 848 O O . ALA A 1 106 ? 4.158 -7.235 -5.887 1.00 83.81 106 ALA A O 1
ATOM 849 N N . ALA A 1 107 ? 5.833 -8.728 -6.034 1.00 86.44 107 ALA A N 1
ATOM 850 C CA . ALA A 1 107 ? 5.753 -9.138 -4.635 1.00 86.44 107 ALA A CA 1
ATOM 851 C C . ALA A 1 107 ? 6.185 -8.019 -3.675 1.00 86.44 107 ALA A C 1
ATOM 853 O O . ALA A 1 107 ? 5.562 -7.835 -2.629 1.00 86.44 107 ALA A O 1
ATOM 854 N N . HIS A 1 108 ? 7.212 -7.246 -4.037 1.00 87.38 108 HIS A N 1
ATOM 855 C CA . HIS A 1 108 ? 7.683 -6.118 -3.236 1.00 87.38 108 HIS A CA 1
ATOM 856 C C . HIS A 1 108 ? 6.668 -4.968 -3.225 1.00 87.38 108 HIS A C 1
ATOM 858 O O . HIS A 1 108 ? 6.338 -4.445 -2.158 1.00 87.38 108 HIS A O 1
ATOM 864 N N . PHE A 1 109 ? 6.095 -4.640 -4.388 1.00 87.94 109 PHE A N 1
ATOM 865 C CA . PHE A 1 109 ? 5.020 -3.654 -4.485 1.00 87.94 109 PHE A CA 1
ATOM 866 C C . PHE A 1 109 ? 3.807 -4.059 -3.636 1.00 87.94 109 PHE A C 1
ATOM 868 O O . PHE A 1 109 ? 3.299 -3.259 -2.849 1.00 87.94 109 PHE A O 1
ATOM 875 N N . GLN A 1 110 ? 3.377 -5.321 -3.733 1.00 87.56 110 GLN A N 1
ATOM 876 C CA . GLN A 1 110 ? 2.251 -5.827 -2.950 1.00 87.56 110 GLN A CA 1
ATOM 877 C C . GLN A 1 110 ? 2.534 -5.786 -1.442 1.00 87.56 110 GLN A C 1
ATOM 879 O O . GLN A 1 110 ? 1.642 -5.447 -0.668 1.00 87.56 110 GLN A O 1
ATOM 884 N N . ALA A 1 111 ? 3.760 -6.101 -1.015 1.00 89.19 111 ALA A N 1
ATOM 885 C CA . ALA A 1 111 ? 4.150 -6.011 0.390 1.00 89.19 111 ALA A CA 1
ATOM 886 C C . ALA A 1 111 ? 4.018 -4.574 0.916 1.00 89.19 111 ALA A C 1
ATOM 888 O O . ALA A 1 111 ? 3.343 -4.356 1.918 1.00 89.19 111 ALA A O 1
ATOM 889 N N . ARG A 1 112 ? 4.548 -3.587 0.181 1.00 89.00 112 ARG A N 1
ATOM 890 C CA . ARG A 1 112 ? 4.418 -2.161 0.529 1.00 89.00 112 ARG A CA 1
ATOM 891 C C . ARG A 1 112 ? 2.964 -1.707 0.624 1.00 89.00 112 ARG A C 1
ATOM 893 O O . ARG A 1 112 ? 2.604 -0.981 1.544 1.00 89.00 112 ARG A O 1
ATOM 900 N N . VAL A 1 113 ? 2.134 -2.127 -0.328 1.00 89.50 113 VAL A N 1
ATOM 901 C CA . VAL A 1 113 ? 0.696 -1.830 -0.332 1.00 89.50 113 VAL A CA 1
ATOM 902 C C . VAL A 1 113 ? 0.012 -2.423 0.900 1.00 89.50 113 VAL A C 1
ATOM 904 O O . VAL A 1 113 ? -0.766 -1.734 1.554 1.00 89.50 113 VAL A O 1
ATOM 907 N N . ASN A 1 114 ? 0.320 -3.674 1.242 1.00 89.44 114 ASN A N 1
ATOM 908 C CA . ASN A 1 114 ? -0.264 -4.348 2.399 1.00 89.44 114 ASN A CA 1
ATOM 909 C C . ASN A 1 114 ? 0.169 -3.704 3.723 1.00 89.44 114 ASN A C 1
ATOM 911 O O . ASN A 1 114 ? -0.644 -3.587 4.639 1.00 89.44 114 ASN A O 1
ATOM 915 N N . ASP A 1 115 ? 1.430 -3.289 3.827 1.00 90.38 115 ASP A N 1
ATOM 916 C CA . ASP A 1 115 ? 1.949 -2.611 5.015 1.00 90.38 115 ASP A CA 1
ATOM 917 C C . ASP A 1 115 ? 1.281 -1.243 5.193 1.00 90.38 115 ASP A C 1
ATOM 919 O O . ASP A 1 115 ? 0.790 -0.939 6.278 1.00 90.38 115 ASP A O 1
ATOM 923 N N . ALA A 1 116 ? 1.140 -0.468 4.114 1.00 89.38 116 ALA A N 1
ATOM 924 C CA . ALA A 1 116 ? 0.428 0.807 4.149 1.00 89.38 116 ALA A CA 1
ATOM 925 C C . ALA A 1 116 ? -1.073 0.647 4.459 1.00 89.38 116 ALA A C 1
ATOM 927 O O . ALA A 1 116 ? -1.643 1.461 5.183 1.00 89.38 116 ALA A O 1
ATOM 928 N N . ALA A 1 117 ? -1.723 -0.410 3.957 1.00 89.12 117 ALA A N 1
ATOM 929 C CA . ALA A 1 117 ? -3.116 -0.716 4.291 1.00 89.12 117 ALA A CA 1
ATOM 930 C C . ALA A 1 117 ? -3.292 -1.023 5.786 1.00 89.12 117 ALA A C 1
ATOM 932 O O . ALA A 1 117 ? -4.271 -0.595 6.396 1.00 89.12 117 ALA A O 1
ATOM 933 N N . ARG A 1 118 ? -2.339 -1.745 6.392 1.00 89.88 118 ARG A N 1
ATOM 934 C CA . ARG A 1 118 ? -2.330 -2.013 7.838 1.00 89.88 118 ARG A CA 1
ATOM 935 C C . ARG A 1 118 ? -2.123 -0.738 8.638 1.00 89.88 118 ARG A C 1
ATOM 937 O O . ARG A 1 118 ? -2.882 -0.500 9.562 1.00 89.88 118 ARG A O 1
ATOM 944 N N . GLU A 1 119 ? -1.167 0.094 8.242 1.00 90.75 119 GLU A N 1
ATOM 945 C CA . GLU A 1 119 ? -0.909 1.368 8.915 1.00 90.75 119 GLU A CA 1
ATOM 946 C C . GLU A 1 119 ? -2.148 2.279 8.896 1.00 90.75 119 GLU A C 1
ATOM 948 O O . GLU A 1 119 ? -2.537 2.808 9.932 1.00 90.75 119 GLU A O 1
ATOM 953 N N . GLN A 1 120 ? -2.835 2.403 7.754 1.00 89.38 120 GLN A N 1
ATOM 954 C CA . GLN A 1 120 ? -4.083 3.174 7.671 1.00 89.38 120 GLN A CA 1
ATOM 955 C C . GLN A 1 120 ? -5.207 2.573 8.518 1.00 89.38 120 GLN A C 1
ATOM 957 O O . GLN A 1 120 ? -5.945 3.308 9.173 1.00 89.38 120 GLN A O 1
ATOM 962 N N . ARG A 1 121 ? -5.324 1.241 8.545 1.00 88.50 121 ARG A N 1
ATOM 963 C CA . ARG A 1 121 ? -6.288 0.552 9.408 1.00 88.50 121 ARG A CA 1
ATOM 964 C C . ARG A 1 121 ? -6.020 0.852 10.880 1.00 88.50 121 ARG A C 1
ATOM 966 O O . ARG A 1 121 ? -6.957 1.188 11.597 1.00 88.50 121 ARG A O 1
ATOM 973 N N . ASP A 1 122 ? -4.769 0.750 11.310 1.00 88.94 122 ASP A N 1
ATOM 974 C CA . ASP A 1 122 ? -4.372 0.979 12.698 1.00 88.94 122 ASP A CA 1
ATOM 975 C C . ASP A 1 122 ? -4.629 2.441 13.095 1.00 88.94 122 ASP A C 1
ATOM 977 O O . ASP A 1 122 ? -5.220 2.690 14.140 1.00 88.94 122 ASP A O 1
ATOM 981 N N . ILE A 1 123 ? -4.333 3.408 12.216 1.00 90.06 123 ILE A N 1
ATOM 982 C CA . ILE A 1 123 ? -4.660 4.829 12.432 1.00 90.06 123 ILE A CA 1
ATOM 983 C C . ILE A 1 123 ? -6.175 5.048 12.587 1.00 90.06 123 ILE A C 1
ATOM 985 O O . ILE A 1 123 ? -6.611 5.801 13.464 1.00 90.06 123 ILE A O 1
ATOM 989 N N . GLU A 1 124 ? -6.998 4.417 11.744 1.00 89.19 12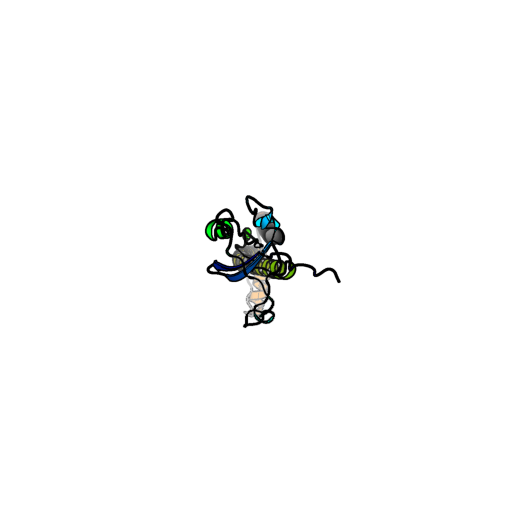4 GLU A N 1
ATOM 990 C CA . GLU A 1 124 ? -8.459 4.524 11.840 1.00 89.19 124 GLU A CA 1
ATOM 991 C C . GLU A 1 124 ? -8.986 3.889 13.142 1.00 89.19 124 GLU A C 1
ATOM 993 O O . GLU A 1 124 ? -9.847 4.478 13.801 1.00 89.19 124 GLU A O 1
ATOM 998 N N . ILE A 1 125 ? -8.435 2.743 13.560 1.00 88.56 125 ILE A N 1
ATOM 999 C CA . ILE A 1 125 ? -8.772 2.080 14.830 1.00 88.56 125 ILE A CA 1
ATOM 1000 C C . ILE A 1 125 ? -8.368 2.948 16.024 1.00 88.56 125 ILE A C 1
ATOM 1002 O O . ILE A 1 125 ? -9.197 3.179 16.906 1.00 88.56 125 ILE A O 1
ATOM 1006 N N . ASP A 1 126 ? -7.148 3.476 16.043 1.00 89.44 126 ASP A N 1
ATOM 1007 C CA . ASP A 1 126 ? -6.644 4.342 17.114 1.00 89.44 126 ASP A CA 1
ATOM 1008 C C . ASP A 1 126 ? -7.468 5.630 17.240 1.00 89.44 126 ASP A C 1
ATOM 1010 O O . ASP A 1 126 ? -7.624 6.178 18.329 1.00 89.44 126 ASP A O 1
ATOM 1014 N N . THR A 1 127 ? -8.051 6.103 16.137 1.00 91.69 127 THR A N 1
ATOM 1015 C CA . THR A 1 127 ? -8.929 7.281 16.134 1.00 91.69 127 THR A CA 1
ATOM 1016 C C . THR A 1 127 ? -10.333 6.969 16.664 1.00 91.69 127 THR A C 1
ATOM 1018 O O . THR A 1 127 ? -10.972 7.829 17.278 1.00 91.69 127 THR A O 1
ATOM 1021 N N . LEU A 1 128 ? -10.846 5.760 16.417 1.00 88.75 128 LEU A N 1
ATOM 1022 C CA . LEU A 1 128 ? -12.202 5.351 16.802 1.00 88.75 128 LEU A CA 1
ATOM 1023 C C . LEU A 1 128 ? -12.278 4.788 18.221 1.00 88.75 128 LEU A C 1
ATOM 1025 O O . LEU A 1 128 ? -13.244 5.072 18.925 1.00 88.75 128 LEU A O 1
ATOM 1029 N N . THR A 1 129 ? -11.263 4.043 18.654 1.00 86.69 129 THR A N 1
ATOM 1030 C CA . THR A 1 129 ? -11.177 3.437 19.992 1.00 86.69 129 THR A CA 1
ATOM 1031 C C . THR A 1 129 ? -11.496 4.425 21.123 1.00 86.69 129 THR A C 1
ATOM 1033 O O . THR A 1 129 ? -12.444 4.156 21.861 1.00 86.69 129 THR A O 1
ATOM 1036 N N . PRO A 1 130 ? -10.853 5.608 21.227 1.00 90.50 130 PRO A N 1
ATOM 1037 C CA . PRO A 1 130 ? -11.135 6.541 22.320 1.00 90.50 130 PRO A CA 1
ATOM 1038 C C . PRO A 1 130 ? -12.573 7.085 22.298 1.00 90.50 130 PRO A C 1
ATOM 1040 O O . PRO A 1 130 ? -13.139 7.379 23.346 1.00 90.50 130 PRO A O 1
ATOM 1043 N N . GLN A 1 131 ? -13.202 7.190 21.119 1.00 88.88 131 GLN A N 1
ATOM 1044 C CA . GLN A 1 131 ? -14.593 7.650 21.004 1.00 88.88 131 GLN A CA 1
ATOM 1045 C C . GLN A 1 131 ? -15.589 6.618 21.539 1.00 88.88 131 GLN A C 1
ATOM 1047 O O . GLN A 1 131 ? -16.667 6.985 22.006 1.00 88.88 131 GLN A O 1
ATOM 1052 N N . TYR A 1 132 ? -15.265 5.329 21.427 1.00 87.69 132 TYR A N 1
ATOM 1053 C CA . TYR A 1 132 ? -16.081 4.257 21.989 1.00 87.69 132 TYR A CA 1
ATOM 1054 C C . TYR A 1 132 ? -15.782 4.040 23.470 1.00 87.69 132 TYR A C 1
ATOM 1056 O O . TYR A 1 132 ? -16.730 3.862 24.228 1.00 87.69 132 TYR A O 1
ATOM 1064 N N . GLU A 1 133 ? -14.519 4.135 23.895 1.00 86.38 133 GLU A N 1
ATOM 1065 C CA . GLU A 1 133 ? -14.141 4.112 25.316 1.00 86.38 133 GLU A CA 1
ATOM 1066 C C . GLU A 1 133 ? -14.893 5.187 26.107 1.00 86.38 133 GLU A C 1
ATOM 1068 O O . GLU A 1 133 ? -15.529 4.868 27.106 1.00 86.38 133 GLU A O 1
ATOM 1073 N N . GLU A 1 134 ? -14.953 6.427 25.609 1.00 91.19 134 GLU A N 1
ATOM 1074 C CA . GLU A 1 134 ? -15.700 7.502 26.274 1.00 91.19 134 GLU A CA 1
ATOM 1075 C C . GLU A 1 134 ? -17.197 7.171 26.426 1.00 91.19 134 GLU A C 1
ATOM 1077 O O . GLU A 1 134 ? -17.811 7.465 27.453 1.00 91.19 134 GLU A O 1
ATOM 1082 N N . LYS A 1 135 ? -17.807 6.535 25.419 1.00 87.56 135 LYS A N 1
ATOM 1083 C CA . LYS A 1 135 ? -19.220 6.128 25.474 1.00 87.56 135 LYS A CA 1
ATOM 1084 C C . LYS A 1 135 ? -19.448 4.968 26.444 1.00 87.56 135 LYS A C 1
ATOM 1086 O O . LYS A 1 135 ? -20.477 4.957 27.121 1.00 87.56 135 LYS A O 1
ATOM 1091 N N . PHE A 1 136 ? -18.521 4.012 26.516 1.00 85.62 136 PHE A N 1
ATOM 1092 C CA . PHE A 1 136 ? -18.569 2.932 27.501 1.00 85.62 136 PHE A CA 1
ATOM 1093 C C . PHE A 1 136 ? -18.424 3.478 28.919 1.00 85.62 13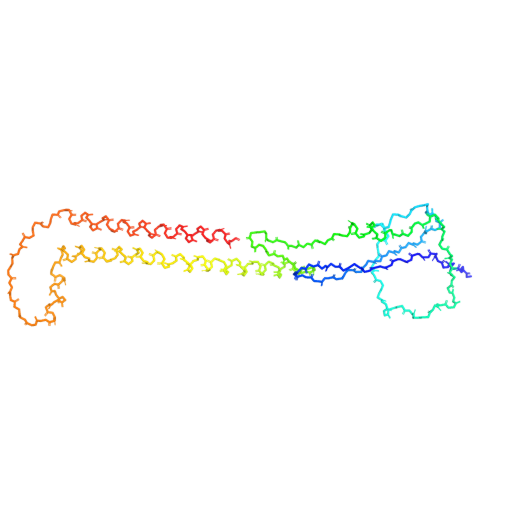6 PHE A C 1
ATOM 1095 O O . PHE A 1 136 ? -19.277 3.188 29.752 1.00 85.62 136 PHE A O 1
ATOM 1102 N N . ASP A 1 137 ? -17.453 4.359 29.163 1.00 87.56 137 ASP A N 1
ATOM 1103 C CA . ASP A 1 137 ? -17.244 4.998 30.466 1.00 87.56 137 ASP A CA 1
ATOM 1104 C C . ASP A 1 137 ? -18.492 5.763 30.939 1.00 87.56 137 ASP A C 1
ATOM 1106 O O . ASP A 1 137 ? -18.866 5.706 32.114 1.00 87.56 137 ASP A O 1
ATOM 1110 N N . GLN A 1 138 ? -19.179 6.458 30.025 1.00 90.06 138 GLN A N 1
ATOM 1111 C CA . GLN A 1 138 ? -20.442 7.139 30.325 1.00 90.06 138 GLN A CA 1
ATOM 1112 C C . GLN A 1 138 ? -21.541 6.150 30.740 1.00 90.06 138 GLN A C 1
ATOM 1114 O O . GLN A 1 138 ? -22.211 6.370 31.752 1.00 90.06 138 GLN A O 1
ATOM 1119 N N . LEU A 1 139 ? -21.718 5.055 29.995 1.00 86.25 139 LEU A N 1
ATOM 1120 C CA . LEU A 1 139 ? -22.729 4.037 30.296 1.00 86.25 139 LEU A CA 1
ATOM 1121 C C . LEU A 1 139 ? -22.419 3.264 31.584 1.00 86.25 139 LEU A C 1
ATOM 1123 O O . LEU A 1 139 ? -23.334 3.001 32.363 1.00 86.25 139 LEU A O 1
ATOM 1127 N N . ASP A 1 140 ? -21.151 2.953 31.845 1.00 80.81 140 ASP A N 1
ATOM 1128 C CA . ASP A 1 140 ? -20.709 2.291 33.074 1.00 80.81 140 ASP A CA 1
ATOM 1129 C C . ASP A 1 140 ? -20.902 3.193 34.295 1.00 80.81 140 ASP A C 1
ATOM 1131 O O . ASP A 1 140 ? -21.357 2.735 35.349 1.00 80.81 140 ASP A O 1
ATOM 1135 N N . SER A 1 141 ? -20.633 4.494 34.153 1.00 86.50 141 SER A N 1
ATOM 1136 C CA . SER A 1 141 ? -20.930 5.481 35.191 1.00 86.50 141 SER A CA 1
ATOM 1137 C C . SER A 1 141 ? -22.438 5.576 35.459 1.00 86.50 141 SER A C 1
ATOM 1139 O O . SER A 1 141 ? -22.854 5.532 36.619 1.00 86.50 141 SER A O 1
ATOM 1141 N N . GLU A 1 142 ? -23.274 5.653 34.415 1.00 87.38 142 GLU A N 1
ATOM 1142 C CA . GLU A 1 142 ? -24.743 5.635 34.540 1.00 87.38 142 GLU A CA 1
ATOM 1143 C C . GLU A 1 142 ? -25.231 4.359 35.253 1.00 87.38 142 GLU A C 1
ATOM 1145 O O . GLU A 1 142 ? -26.054 4.420 36.174 1.00 87.38 142 GLU A O 1
ATOM 1150 N N . LEU A 1 143 ? -24.690 3.200 34.872 1.00 83.12 143 LEU A N 1
ATOM 1151 C CA . LEU A 1 143 ? -25.019 1.903 35.455 1.00 83.12 143 LEU A CA 1
ATOM 1152 C C . LEU A 1 143 ? -24.637 1.841 36.938 1.00 83.12 143 LEU A C 1
ATOM 1154 O O . LEU A 1 143 ? -25.456 1.433 37.768 1.00 83.12 143 LEU A O 1
ATOM 1158 N N . ALA A 1 144 ? -23.430 2.281 37.296 1.00 80.31 144 ALA A N 1
ATOM 1159 C CA . ALA A 1 144 ? -22.953 2.303 38.675 1.00 80.31 144 ALA A CA 1
ATOM 1160 C C . ALA A 1 144 ? -23.813 3.214 39.567 1.00 80.31 144 ALA A C 1
ATOM 1162 O O . ALA A 1 144 ? -24.159 2.842 40.696 1.00 80.31 144 ALA A O 1
ATOM 1163 N N . GLU A 1 145 ? -24.214 4.384 39.063 1.00 85.88 145 GLU A N 1
ATOM 1164 C CA . GLU A 1 145 ? -25.109 5.297 39.774 1.00 85.88 145 GLU A CA 1
ATOM 1165 C C . GLU A 1 145 ? -26.490 4.680 40.029 1.00 85.88 145 GLU A C 1
ATOM 1167 O O . GLU A 1 145 ? -27.012 4.753 41.148 1.00 85.88 145 GLU A O 1
ATOM 1172 N N . GLU A 1 146 ? -27.096 4.055 39.019 1.00 83.56 146 GLU A N 1
ATOM 1173 C CA . GLU A 1 146 ? -28.413 3.425 39.148 1.00 83.56 146 GLU A CA 1
ATOM 1174 C C . GLU A 1 146 ? -28.376 2.182 40.048 1.00 83.56 146 GLU A C 1
ATOM 1176 O O . GLU A 1 146 ? -29.265 1.984 40.888 1.00 83.56 146 GLU A O 1
ATOM 1181 N N . GLN A 1 147 ? -27.306 1.387 39.981 1.00 78.62 147 GLN A N 1
ATOM 1182 C CA . GLN A 1 147 ? -27.086 0.270 40.900 1.00 78.62 147 GLN A CA 1
ATOM 1183 C C . GLN A 1 147 ? -26.947 0.742 42.352 1.00 78.62 147 GLN A C 1
ATOM 1185 O O . GLN A 1 147 ? -27.554 0.149 43.252 1.00 78.62 147 GLN A O 1
ATOM 1190 N N . ALA A 1 148 ? -26.222 1.837 42.601 1.00 78.25 148 ALA A N 1
ATOM 1191 C CA . ALA A 1 148 ? -26.082 2.419 43.935 1.00 78.25 148 ALA A CA 1
ATOM 1192 C C . ALA A 1 148 ? -27.424 2.928 44.498 1.00 78.25 148 ALA A C 1
ATOM 1194 O O . ALA A 1 148 ? -27.704 2.754 45.690 1.00 78.25 148 ALA A O 1
ATOM 1195 N N . LYS A 1 149 ? -28.297 3.490 43.647 1.00 78.94 149 LYS A N 1
ATOM 1196 C CA . LYS A 1 149 ? -29.666 3.906 44.018 1.00 78.94 149 LYS A CA 1
ATOM 1197 C C . LYS A 1 149 ? -30.555 2.704 44.369 1.00 78.94 149 LYS A C 1
ATOM 1199 O O . LYS A 1 149 ? -31.379 2.786 45.287 1.00 78.94 149 LYS A O 1
ATOM 1204 N N . LEU A 1 150 ? -30.387 1.575 43.675 1.00 72.12 150 LEU A N 1
ATOM 1205 C CA . LEU A 1 150 ? -31.179 0.354 43.868 1.00 72.12 150 LEU A CA 1
ATOM 1206 C C . LEU A 1 150 ? -30.690 -0.542 45.006 1.00 72.12 150 LEU A C 1
ATOM 1208 O O . LEU A 1 150 ? -31.508 -1.220 45.628 1.00 72.12 150 LEU A O 1
ATOM 1212 N N . ASN A 1 151 ? -29.401 -0.524 45.332 1.00 66.88 151 ASN A N 1
ATOM 1213 C CA . ASN A 1 151 ? -28.818 -1.263 46.449 1.00 66.88 151 ASN A CA 1
ATOM 1214 C C . ASN A 1 151 ? -27.912 -0.364 47.312 1.00 66.88 151 ASN A C 1
ATOM 1216 O O . ASN A 1 151 ? -26.691 -0.519 47.323 1.00 66.88 151 ASN A O 1
ATOM 1220 N N . PRO A 1 152 ? -28.495 0.509 48.154 1.00 59.03 152 PRO A N 1
ATOM 1221 C CA . PRO A 1 152 ? -27.747 1.268 49.148 1.00 59.03 152 PRO A CA 1
ATOM 1222 C C . PRO A 1 152 ? -27.041 0.380 50.182 1.00 59.03 152 PRO A C 1
ATOM 1224 O O . PRO A 1 152 ? -26.183 0.888 50.889 1.00 59.03 152 PRO A O 1
ATOM 1227 N N . GLU A 1 153 ? -27.340 -0.926 50.279 1.00 52.88 153 GLU A N 1
ATOM 1228 C CA . GLU A 1 153 ? -26.553 -1.852 51.110 1.00 52.88 153 GLU A CA 1
ATOM 1229 C C . GLU A 1 153 ? -25.130 -2.070 50.560 1.00 52.88 153 GLU A C 1
ATOM 1231 O O . GLU A 1 153 ? -24.189 -2.068 51.352 1.00 52.88 153 GLU A O 1
ATOM 1236 N N . LEU A 1 154 ? -24.942 -2.123 49.232 1.00 53.62 154 LEU A N 1
ATOM 1237 C CA . LEU A 1 154 ? -23.617 -2.172 48.588 1.00 53.62 154 LEU A CA 1
ATOM 1238 C C . LEU A 1 154 ? -22.854 -0.849 48.779 1.00 53.62 154 LEU A C 1
ATOM 1240 O O . LEU A 1 154 ? -21.681 -0.857 49.148 1.00 53.62 154 LEU A O 1
ATOM 1244 N N . GLY A 1 155 ? -23.544 0.291 48.655 1.00 48.94 155 GLY A N 1
ATOM 1245 C CA . GLY A 1 155 ? -22.974 1.606 48.984 1.00 48.94 155 GLY A CA 1
ATOM 1246 C C . GLY A 1 155 ? -22.650 1.769 50.476 1.00 48.94 155 GLY A C 1
ATOM 1247 O O . GLY A 1 155 ? -21.651 2.385 50.844 1.00 48.94 155 GLY A O 1
ATOM 1248 N N . SER A 1 156 ? -23.451 1.165 51.359 1.00 51.59 156 SER A N 1
ATOM 1249 C CA . SER A 1 156 ? -23.240 1.214 52.806 1.00 51.59 156 SER A CA 1
ATOM 1250 C C . SER A 1 156 ? -22.105 0.311 53.282 1.00 51.59 156 SER A C 1
ATOM 1252 O O . SER A 1 156 ? -21.460 0.672 54.256 1.00 51.59 156 SER A O 1
ATOM 1254 N N . GLN A 1 157 ? -21.804 -0.808 52.613 1.00 51.50 157 GLN A N 1
ATOM 1255 C CA . GLN A 1 157 ? -20.664 -1.664 52.974 1.00 51.50 157 GLN A CA 1
ATOM 1256 C C . GLN A 1 157 ? -19.321 -0.990 52.661 1.00 51.50 157 GLN A C 1
ATOM 1258 O O . GLN A 1 157 ? -18.412 -1.031 53.492 1.00 51.50 157 GLN A O 1
ATOM 1263 N N . ALA A 1 158 ? -19.221 -0.279 51.532 1.00 54.06 158 ALA A N 1
ATOM 1264 C CA . ALA A 1 158 ? -18.059 0.554 51.214 1.00 54.06 158 ALA A CA 1
ATOM 1265 C C . ALA A 1 158 ? -17.888 1.724 52.211 1.00 54.06 158 ALA A C 1
ATOM 1267 O O . ALA A 1 158 ? -16.773 2.046 52.620 1.00 54.06 158 ALA A O 1
ATOM 1268 N N . LEU A 1 159 ? -18.994 2.321 52.674 1.00 53.25 159 LEU A N 1
ATOM 1269 C CA . LEU A 1 159 ? -18.998 3.401 53.674 1.00 53.25 159 LEU A CA 1
ATOM 1270 C C . LEU A 1 159 ? -18.786 2.921 55.125 1.00 53.25 159 LEU A C 1
ATOM 1272 O O . LEU A 1 159 ? -18.194 3.645 55.928 1.00 53.25 159 LEU A O 1
ATOM 1276 N N . GLN A 1 160 ? -19.222 1.708 55.476 1.00 52.66 160 GLN A N 1
ATOM 1277 C CA . GLN A 1 160 ? -19.084 1.119 56.817 1.00 52.66 160 GLN A CA 1
ATOM 1278 C C . GLN A 1 160 ? -17.648 0.690 57.132 1.00 52.66 160 GLN A C 1
ATOM 1280 O O . GLN A 1 160 ? -17.247 0.752 58.294 1.00 52.66 160 GLN A O 1
ATOM 1285 N N . LEU A 1 161 ? -16.853 0.327 56.120 1.00 57.19 161 LEU A N 1
ATOM 1286 C CA . LEU A 1 161 ? -15.412 0.097 56.279 1.00 57.19 161 LEU A CA 1
ATOM 1287 C C . LEU A 1 161 ? -14.631 1.394 56.558 1.00 57.19 161 LEU A C 1
ATOM 1289 O O . LEU A 1 161 ? -13.542 1.338 57.124 1.00 57.19 161 LEU A O 1
ATOM 1293 N N . LEU A 1 162 ? -15.192 2.559 56.210 1.00 49.75 162 LEU A N 1
ATOM 1294 C CA . LEU A 1 162 ? -14.499 3.849 56.274 1.00 49.75 162 LEU A CA 1
ATOM 1295 C C . LEU A 1 162 ? -14.838 4.675 57.526 1.00 49.75 162 LEU A C 1
ATOM 1297 O O . LEU A 1 162 ? -14.048 5.524 57.937 1.00 49.75 162 LEU A O 1
ATOM 1301 N N . LYS A 1 163 ? -15.988 4.437 58.170 1.00 47.97 163 LYS A N 1
ATOM 1302 C CA . LYS A 1 163 ? -16.380 5.130 59.408 1.00 47.97 163 LYS A CA 1
ATOM 1303 C C . LYS A 1 163 ? -17.053 4.175 60.387 1.00 47.97 163 LYS A C 1
ATOM 1305 O O . LYS A 1 163 ? -18.244 3.888 60.297 1.00 47.97 163 LYS A O 1
ATOM 1310 N N . GLY A 1 164 ? -16.270 3.712 61.360 1.00 49.28 164 GLY A N 1
ATOM 1311 C CA . GLY A 1 164 ? -16.764 2.935 62.489 1.00 49.28 164 GLY A CA 1
ATOM 1312 C C . GLY A 1 164 ? -17.931 3.633 63.196 1.00 49.28 164 GLY A C 1
ATOM 1313 O O . GLY A 1 164 ? -17.796 4.764 63.653 1.00 49.28 164 GLY A O 1
ATOM 1314 N N . ARG A 1 165 ? -19.044 2.895 63.319 1.00 53.22 165 ARG A N 1
ATOM 1315 C CA . ARG A 1 165 ? -20.289 3.225 64.039 1.00 53.22 165 ARG A CA 1
ATOM 1316 C C . ARG A 1 165 ? -21.050 4.462 63.537 1.00 53.22 165 ARG A C 1
ATOM 1318 O O . ARG A 1 165 ? -20.688 5.595 63.817 1.00 53.22 165 ARG A O 1
ATOM 1325 N N . THR A 1 166 ? -22.252 4.234 63.012 1.00 39.72 166 THR A N 1
ATOM 1326 C CA . THR A 1 166 ? -23.513 4.640 63.670 1.00 39.72 166 THR A CA 1
ATOM 1327 C C . THR A 1 166 ? -24.717 4.034 62.944 1.00 39.72 166 THR A C 1
ATOM 1329 O O . THR A 1 166 ? -24.742 3.926 61.723 1.00 39.72 166 THR A O 1
ATOM 1332 N N . ASN A 1 167 ? -25.702 3.601 63.734 1.00 42.53 167 ASN A N 1
ATOM 1333 C CA . ASN A 1 167 ? -27.025 3.173 63.282 1.00 42.53 167 ASN A CA 1
ATOM 1334 C C . ASN A 1 167 ? -27.745 4.333 62.585 1.00 42.53 167 ASN A C 1
ATOM 1336 O O . ASN A 1 167 ? -27.638 5.443 63.086 1.00 42.53 167 ASN A O 1
ATOM 1340 N N . TYR A 1 168 ? -28.553 4.069 61.554 1.00 44.19 168 TYR A N 1
ATOM 1341 C CA . TYR A 1 168 ? -29.935 4.560 61.476 1.00 44.19 168 TYR A CA 1
ATOM 1342 C C . TYR A 1 168 ? -30.733 3.846 60.379 1.00 44.19 168 TYR A C 1
ATOM 1344 O O . TYR A 1 168 ? -30.215 3.183 59.486 1.00 44.19 168 TYR A O 1
ATOM 1352 N N . THR A 1 169 ? -32.035 3.937 60.587 1.00 43.66 169 THR A N 1
ATOM 1353 C CA . THR A 1 169 ? -33.138 3.064 60.219 1.00 43.66 169 THR A CA 1
ATOM 1354 C C . THR A 1 169 ? -33.754 3.341 58.853 1.00 43.66 169 THR A C 1
ATOM 1356 O O . THR A 1 169 ? -33.862 4.485 58.430 1.00 43.66 169 THR A O 1
ATOM 1359 N N . LEU A 1 170 ? -34.306 2.268 58.276 1.00 43.66 170 LEU A N 1
ATOM 1360 C CA . LEU A 1 170 ? -35.605 2.216 57.593 1.00 43.66 170 LEU A CA 1
ATOM 1361 C C . LEU A 1 170 ? -35.970 3.423 56.714 1.00 43.66 170 LEU A C 1
ATOM 1363 O O . LEU A 1 170 ? -36.683 4.331 57.122 1.00 43.66 170 LEU A O 1
ATOM 1367 N N . SER A 1 171 ? -35.646 3.299 55.431 1.00 40.81 171 SER A N 1
ATOM 1368 C CA . SER A 1 171 ? -36.535 3.730 54.353 1.00 40.81 171 SER A CA 1
ATOM 1369 C C . SER A 1 171 ? -36.764 2.519 53.463 1.00 40.81 171 SER A C 1
ATOM 1371 O O . SER A 1 171 ? -36.002 2.255 52.537 1.00 40.81 171 SER A O 1
ATOM 1373 N N . ARG A 1 172 ? -37.786 1.725 53.804 1.00 45.22 172 ARG A N 1
ATOM 1374 C CA . ARG A 1 172 ? -38.326 0.653 52.961 1.00 45.22 172 ARG A CA 1
ATOM 1375 C C . ARG A 1 172 ? -38.890 1.275 51.679 1.00 45.22 172 ARG A C 1
ATOM 1377 O O . ARG A 1 172 ? -40.069 1.573 51.582 1.00 45.22 172 ARG A O 1
ATOM 1384 N N . VAL A 1 173 ? -38.010 1.525 50.718 1.00 44.44 173 VAL A N 1
ATOM 1385 C CA . VAL A 1 173 ? -38.017 0.792 49.452 1.00 44.44 173 VAL A CA 1
ATOM 1386 C C . VAL A 1 173 ? -39.424 0.495 48.926 1.00 44.44 173 VAL A C 1
ATOM 1388 O O . VAL A 1 173 ? -39.890 -0.637 48.930 1.00 44.44 173 VAL A O 1
ATOM 1391 N N . SER A 1 174 ? -40.049 1.519 48.353 1.00 41.34 174 SER A N 1
ATOM 1392 C CA . SER A 1 174 ? -40.810 1.339 47.115 1.00 41.34 174 SER A CA 1
ATOM 1393 C C . SER A 1 174 ? -39.802 1.272 45.951 1.00 41.34 174 SER A C 1
ATOM 1395 O O . SER A 1 174 ? -39.739 2.158 45.103 1.00 41.34 174 SER A O 1
ATOM 1397 N N . ARG A 1 175 ? -38.904 0.269 45.953 1.00 51.09 175 ARG A N 1
ATOM 1398 C CA . ARG A 1 175 ? -37.974 0.000 44.835 1.00 51.09 175 ARG A CA 1
ATOM 1399 C C . ARG A 1 175 ? -38.773 -0.778 43.80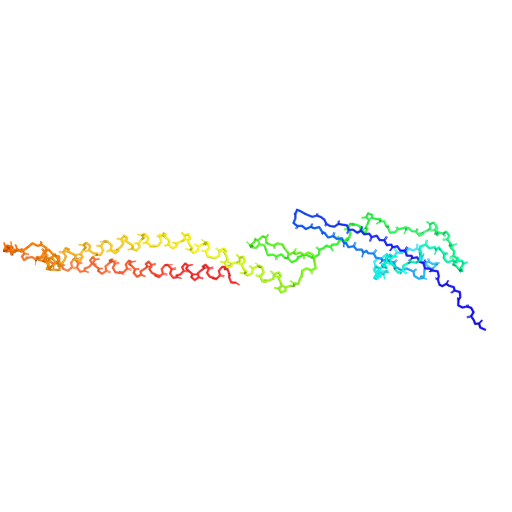8 1.00 51.09 175 ARG A C 1
ATOM 1401 O O . ARG A 1 175 ? -38.853 -2.000 43.823 1.00 51.09 175 ARG A O 1
ATOM 1408 N N . SER A 1 176 ? -39.507 0.003 43.031 1.00 57.00 176 SER A N 1
ATOM 1409 C CA . SER A 1 176 ? -40.427 -0.466 42.013 1.00 57.00 176 SER A CA 1
ATOM 1410 C C . SER A 1 176 ? -39.679 -1.138 40.861 1.00 57.00 176 SER A C 1
ATOM 1412 O O . SER A 1 176 ? -38.534 -0.787 40.572 1.00 57.00 176 SER A O 1
ATOM 1414 N N . GLN A 1 177 ? -40.385 -2.007 40.138 1.00 62.38 177 GLN A N 1
ATOM 1415 C CA . GLN A 1 177 ? -40.019 -2.552 38.823 1.00 62.38 177 GLN A CA 1
ATOM 1416 C C . GLN A 1 177 ? -39.379 -1.526 37.857 1.00 62.38 177 GLN A C 1
ATOM 1418 O O . GLN A 1 177 ? -38.663 -1.920 36.945 1.00 62.38 177 GLN A O 1
ATOM 1423 N N . ARG A 1 178 ? -39.592 -0.211 38.051 1.00 66.00 178 ARG A N 1
ATOM 1424 C CA . ARG A 1 178 ? -38.976 0.849 37.235 1.00 66.00 178 ARG A CA 1
ATOM 1425 C C . ARG A 1 178 ? -37.454 0.908 37.340 1.00 66.00 178 ARG A C 1
ATOM 1427 O O . ARG A 1 178 ? -36.823 1.141 36.326 1.00 66.00 178 ARG A O 1
ATOM 1434 N N . GLY A 1 179 ? -36.863 0.695 38.516 1.00 70.50 179 GLY A N 1
ATOM 1435 C CA . GLY A 1 179 ? -35.401 0.746 38.647 1.00 70.50 179 GLY A CA 1
ATOM 1436 C C . GLY A 1 179 ? -34.716 -0.456 37.995 1.00 70.50 179 GLY A C 1
ATOM 1437 O O . GLY A 1 179 ? -33.734 -0.298 37.285 1.00 70.50 179 GLY A O 1
ATOM 1438 N N . GLN A 1 180 ? -35.302 -1.650 38.143 1.00 77.19 180 GLN A N 1
ATOM 1439 C CA . GLN A 1 180 ? -34.866 -2.833 37.391 1.00 77.19 180 GLN A CA 1
ATOM 1440 C C . GLN A 1 180 ? -34.999 -2.630 35.877 1.00 77.19 180 GLN A C 1
ATOM 1442 O O . GLN A 1 180 ? -34.126 -3.059 35.136 1.00 77.19 180 GLN A O 1
ATOM 1447 N N . LYS A 1 181 ? -36.054 -1.934 35.429 1.00 83.56 181 LYS A N 1
ATOM 1448 C CA . LYS A 1 181 ? -36.238 -1.582 34.018 1.00 83.56 181 LYS A CA 1
ATOM 1449 C C . LYS A 1 181 ? -35.148 -0.631 33.500 1.00 83.56 181 LYS A C 1
ATOM 1451 O O . LYS A 1 181 ? -34.673 -0.827 32.391 1.00 83.56 181 LYS A O 1
ATOM 1456 N N . ILE A 1 182 ? -34.747 0.362 34.296 1.00 84.62 182 ILE A N 1
ATOM 1457 C CA . ILE A 1 182 ? -33.669 1.297 33.931 1.00 84.62 182 ILE A CA 1
ATOM 1458 C C . ILE A 1 182 ? -32.332 0.556 33.816 1.00 84.62 182 ILE A C 1
ATOM 1460 O O . ILE A 1 182 ? -31.628 0.743 32.832 1.00 84.62 182 ILE A O 1
ATOM 1464 N N . LEU A 1 183 ? -32.011 -0.338 34.760 1.00 82.31 183 LEU A N 1
ATOM 1465 C CA . LEU A 1 183 ? -30.799 -1.161 34.660 1.00 82.31 183 LEU A CA 1
ATOM 1466 C C . LEU A 1 183 ? -30.794 -2.021 33.394 1.00 82.31 183 LEU A C 1
ATOM 1468 O O . LEU A 1 183 ? -29.809 -2.005 32.667 1.00 82.31 183 LEU A O 1
ATOM 1472 N N . SER A 1 184 ? -31.904 -2.703 33.088 1.00 85.81 184 SER A N 1
ATOM 1473 C CA . SER A 1 184 ? -31.990 -3.508 31.863 1.00 85.81 184 SER A CA 1
ATOM 1474 C C . SER A 1 184 ? -31.874 -2.669 30.587 1.00 85.81 184 SER A C 1
ATOM 1476 O O . SER A 1 184 ? -31.343 -3.145 29.594 1.00 85.81 184 SER A O 1
ATOM 1478 N N . GLU A 1 185 ? -32.353 -1.422 30.607 1.00 90.25 185 GLU A N 1
ATOM 1479 C CA . GLU A 1 185 ? -32.252 -0.500 29.470 1.00 90.25 185 GLU A CA 1
ATOM 1480 C C . GLU A 1 185 ? -30.810 -0.004 29.270 1.00 90.25 185 GLU A C 1
ATOM 1482 O O . GLU A 1 185 ? -30.352 0.112 28.136 1.00 90.25 185 GLU A O 1
ATOM 1487 N N . ILE A 1 186 ? -30.062 0.234 30.355 1.00 85.44 186 ILE A N 1
ATOM 1488 C CA . ILE A 1 186 ? -28.632 0.571 30.281 1.00 85.44 186 ILE A CA 1
ATOM 1489 C C . ILE A 1 186 ? -27.816 -0.639 29.802 1.00 85.44 186 ILE A C 1
ATOM 1491 O O . ILE A 1 186 ? -26.978 -0.487 28.919 1.00 85.44 186 ILE A O 1
ATOM 1495 N N . GLU A 1 187 ? -28.097 -1.844 30.304 1.00 85.56 187 GLU A N 1
ATOM 1496 C CA . GLU A 1 187 ? -27.458 -3.086 29.836 1.00 85.56 187 GLU A CA 1
ATOM 1497 C C . GLU A 1 187 ? -27.720 -3.343 28.341 1.00 85.56 187 GLU A C 1
ATOM 1499 O O . GLU A 1 187 ? -26.811 -3.725 27.604 1.00 85.56 187 GLU A O 1
ATOM 1504 N N . GLU A 1 188 ? -28.943 -3.091 27.863 1.00 92.38 188 GLU A N 1
ATOM 1505 C CA . GLU A 1 188 ? -29.288 -3.194 26.440 1.00 92.38 188 GLU A CA 1
ATOM 1506 C C . GLU A 1 188 ? -28.544 -2.146 25.596 1.00 92.38 188 GLU A C 1
ATOM 1508 O O . GLU A 1 188 ? -28.052 -2.474 24.515 1.00 92.38 188 GLU A O 1
ATOM 1513 N N . ARG A 1 189 ? -28.380 -0.915 26.105 1.00 91.00 189 ARG A N 1
ATOM 1514 C CA . ARG A 1 189 ? -27.569 0.134 25.459 1.00 91.00 189 ARG A CA 1
ATOM 1515 C C . ARG A 1 189 ? -26.088 -0.240 25.381 1.00 91.00 189 ARG A C 1
ATOM 1517 O O . ARG A 1 189 ? -25.497 -0.045 24.324 1.00 91.00 189 ARG A O 1
ATOM 1524 N N . ILE A 1 190 ? -25.504 -0.790 26.450 1.00 84.12 190 ILE A N 1
ATOM 1525 C CA . ILE A 1 190 ? -24.109 -1.272 26.457 1.00 84.12 190 ILE A CA 1
ATOM 1526 C C . ILE A 1 190 ? -23.936 -2.352 25.392 1.00 84.12 190 ILE A C 1
ATOM 1528 O O . ILE A 1 190 ? -23.062 -2.241 24.538 1.00 84.12 190 ILE A O 1
ATOM 1532 N N . LYS A 1 191 ? -24.826 -3.348 25.377 1.00 90.06 191 LYS A N 1
ATOM 1533 C CA . LYS A 1 191 ? -24.785 -4.430 24.393 1.00 90.06 191 LYS A CA 1
ATOM 1534 C C . LYS A 1 191 ? -24.939 -3.924 22.954 1.00 90.06 191 LYS A C 1
ATOM 1536 O O . LYS A 1 191 ? -24.253 -4.408 22.058 1.00 90.06 191 LYS A O 1
ATOM 1541 N N . GLY A 1 192 ? -25.827 -2.956 22.728 1.00 89.31 192 GLY A N 1
ATOM 1542 C CA . GLY A 1 192 ? -25.975 -2.310 21.424 1.00 89.31 192 GLY A CA 1
ATOM 1543 C C . GLY A 1 192 ? -24.695 -1.597 20.990 1.00 89.31 192 GLY A C 1
ATOM 1544 O O . GLY A 1 192 ? -24.263 -1.750 19.852 1.00 89.31 192 GLY A O 1
ATOM 1545 N N . LEU A 1 193 ? -24.040 -0.888 21.912 1.00 87.31 193 LEU A N 1
ATOM 1546 C CA . LEU A 1 193 ? -22.781 -0.198 21.644 1.00 87.31 193 LEU A CA 1
ATOM 1547 C C . LEU A 1 193 ? -21.626 -1.172 21.352 1.00 87.31 193 LEU A C 1
ATOM 1549 O O . LEU A 1 193 ? -20.812 -0.904 20.470 1.00 87.31 193 LEU A O 1
ATOM 1553 N N . GLU A 1 194 ? -21.565 -2.314 22.044 1.00 86.31 194 GLU A N 1
ATOM 1554 C CA . GLU A 1 194 ? -20.615 -3.395 21.742 1.00 86.31 194 GLU A CA 1
ATOM 1555 C C . GLU A 1 194 ? -20.818 -3.942 20.327 1.00 86.31 194 GLU A C 1
ATOM 1557 O O . GLU A 1 194 ? -19.849 -4.115 19.588 1.00 86.31 194 GLU A O 1
ATOM 1562 N N . GLU A 1 195 ? -22.067 -4.192 19.931 1.00 92.50 195 GLU A N 1
ATOM 1563 C CA . GLU A 1 195 ? -22.396 -4.684 18.592 1.00 92.50 195 GLU A CA 1
ATOM 1564 C C . GLU A 1 195 ? -22.047 -3.650 17.513 1.00 92.50 195 GLU A C 1
ATOM 1566 O O . GLU A 1 195 ? -21.439 -3.995 16.499 1.00 92.50 195 GLU A O 1
ATOM 1571 N N . GLU A 1 196 ? -22.356 -2.373 17.743 1.00 90.31 196 GLU A N 1
ATOM 1572 C CA . GLU A 1 196 ? -21.945 -1.273 16.868 1.00 90.31 196 GLU A CA 1
ATOM 1573 C C . GLU A 1 196 ? -20.422 -1.206 16.725 1.00 90.31 196 GLU A C 1
ATOM 1575 O O . GLU A 1 196 ? -19.916 -1.159 15.602 1.00 90.31 196 GLU A O 1
ATOM 1580 N N . PHE A 1 197 ? -19.680 -1.272 17.834 1.00 87.56 197 PHE A N 1
ATOM 1581 C CA . PHE A 1 197 ? -18.221 -1.246 17.811 1.00 87.56 197 PHE A CA 1
ATOM 1582 C C . PHE A 1 197 ? -17.650 -2.431 17.021 1.00 87.56 197 PHE A C 1
ATOM 1584 O O . PHE A 1 197 ? -16.845 -2.229 16.110 1.00 87.56 197 PHE A O 1
ATOM 1591 N N . GLN A 1 198 ? -18.128 -3.652 17.277 1.00 88.25 198 GLN A N 1
ATOM 1592 C CA . GLN A 1 198 ? -17.715 -4.851 16.536 1.00 88.25 198 GLN A CA 1
ATOM 1593 C C . GLN A 1 198 ? -18.019 -4.739 15.037 1.00 88.25 198 GLN A C 1
ATOM 1595 O O . GLN A 1 198 ? -17.165 -5.054 14.207 1.00 88.25 198 GLN A O 1
ATOM 1600 N N . ASN A 1 199 ? -19.197 -4.226 14.675 1.00 91.44 199 ASN A N 1
ATOM 1601 C CA . ASN A 1 199 ? -19.563 -3.989 13.281 1.00 91.44 199 ASN A CA 1
ATOM 1602 C C . ASN A 1 199 ? -18.643 -2.954 12.624 1.00 91.44 199 ASN A C 1
ATOM 1604 O O . ASN A 1 199 ? -18.219 -3.149 11.484 1.00 91.44 199 ASN A O 1
ATOM 1608 N N . THR A 1 200 ? -18.283 -1.880 13.335 1.00 88.88 200 THR A N 1
ATOM 1609 C CA . THR A 1 200 ? -17.331 -0.893 12.811 1.00 88.88 200 THR A CA 1
ATOM 1610 C C . THR A 1 200 ? -15.929 -1.465 12.638 1.00 88.88 200 THR A C 1
ATOM 1612 O O . THR A 1 200 ? -15.322 -1.234 11.596 1.00 88.88 200 THR A O 1
ATOM 1615 N N . LEU A 1 201 ? -15.436 -2.276 13.580 1.00 86.44 201 LEU A N 1
ATOM 1616 C CA . LEU A 1 201 ? -14.146 -2.955 13.442 1.00 86.44 201 LEU A CA 1
ATOM 1617 C C . LEU A 1 201 ? -14.137 -3.934 12.261 1.00 86.44 201 LEU A C 1
ATOM 1619 O O . LEU A 1 201 ? -13.172 -3.956 11.497 1.00 86.44 201 LEU A O 1
ATOM 1623 N N . SER A 1 202 ? -15.216 -4.700 12.069 1.00 87.19 202 SER A N 1
ATOM 1624 C CA . SER A 1 202 ? -15.357 -5.590 10.911 1.00 87.19 202 SER A CA 1
ATOM 1625 C C . SER A 1 202 ? -15.335 -4.804 9.601 1.00 87.19 202 SER A C 1
ATOM 1627 O O . SER A 1 202 ? -14.589 -5.155 8.694 1.00 87.19 202 SER A O 1
ATOM 1629 N N . ALA A 1 203 ? -16.098 -3.711 9.514 1.00 88.38 203 ALA A N 1
ATOM 1630 C CA . ALA A 1 203 ? -16.162 -2.884 8.312 1.00 88.38 203 ALA A CA 1
ATOM 1631 C C . ALA A 1 203 ? -14.811 -2.229 7.972 1.00 88.38 203 ALA A C 1
ATOM 1633 O O . ALA A 1 203 ? -14.450 -2.129 6.800 1.00 88.38 203 ALA A O 1
ATOM 1634 N N . LEU A 1 204 ? -14.045 -1.803 8.983 1.00 86.69 204 LEU A N 1
ATOM 1635 C CA . LEU A 1 204 ? -12.686 -1.282 8.796 1.00 86.69 204 LEU A CA 1
ATOM 1636 C C . LEU A 1 204 ? -11.728 -2.366 8.319 1.00 86.69 204 LEU A C 1
ATOM 1638 O O . LEU A 1 204 ? -10.909 -2.120 7.437 1.00 86.69 204 LEU A O 1
ATOM 1642 N N . ASN A 1 205 ? -11.826 -3.568 8.884 1.00 83.88 205 ASN A N 1
ATOM 1643 C CA . ASN A 1 205 ? -11.000 -4.677 8.442 1.00 83.88 205 ASN A CA 1
ATOM 1644 C C . ASN A 1 205 ? -11.300 -5.024 6.976 1.00 83.88 205 ASN A C 1
ATOM 1646 O O . ASN A 1 205 ? -10.370 -5.097 6.183 1.00 83.88 205 ASN A O 1
ATOM 1650 N N . ASP A 1 206 ? -12.576 -5.121 6.595 1.00 85.06 206 ASP A N 1
ATOM 1651 C CA . ASP A 1 206 ? -12.998 -5.427 5.221 1.00 85.06 206 ASP A CA 1
ATOM 1652 C C . ASP A 1 206 ? -12.603 -4.339 4.210 1.00 85.06 206 ASP A C 1
ATOM 1654 O O . ASP A 1 206 ? -12.343 -4.635 3.048 1.00 85.06 206 ASP A O 1
ATOM 1658 N N . LYS A 1 207 ? -12.531 -3.072 4.634 1.00 83.56 207 LYS A N 1
ATOM 1659 C CA . LYS A 1 207 ? -12.091 -1.951 3.786 1.00 83.56 207 LYS A CA 1
ATOM 1660 C C . LYS A 1 207 ? -10.604 -2.030 3.421 1.00 83.56 207 LYS A C 1
ATOM 1662 O O . LYS A 1 207 ? -10.212 -1.540 2.363 1.00 83.56 207 LYS A O 1
ATOM 1667 N N . TRP A 1 208 ? -9.786 -2.600 4.303 1.00 78.19 208 TRP A N 1
ATOM 1668 C CA . TRP A 1 208 ? -8.323 -2.613 4.198 1.00 78.19 208 TRP A CA 1
ATOM 1669 C C . TRP A 1 208 ? -7.745 -4.026 3.998 1.00 78.19 208 TRP A C 1
ATOM 1671 O O . TRP A 1 208 ? -6.568 -4.251 4.301 1.00 78.19 208 TRP A O 1
ATOM 1681 N N . VAL A 1 209 ? -8.564 -4.981 3.549 1.00 63.47 209 VAL A N 1
ATOM 1682 C CA . VAL A 1 209 ? -8.193 -6.350 3.129 1.00 63.47 209 VAL A CA 1
ATOM 1683 C C . VAL A 1 209 ? -8.306 -6.452 1.614 1.00 63.47 209 VAL A C 1
ATOM 1685 O O . VAL A 1 209 ? -7.385 -7.053 1.018 1.00 63.47 209 VAL A O 1
#

Sequence (209 aa):
MIEQLPLPLLLAQFAAAFENDTFKTKRTFAYLVTDFDQLETIQWSNYQSPPIPLQSLMGVPSTEAAYKQLPAKITLPPYENVLRHIQLMLPINETLGIYGEPDEDAAHFQARVNDAAREQRDIEIDTLTPQYEEKFDQLDSELAEEQAKLNPELGSQALQLLKGRTNYTLSRVSRSQRGQKILSEIEERIKGLEEEFQNTLSALNDKWV

pLDDT: mean 75.73, std 13.53, range [37.5, 92.5]

Foldseek 3Di:
DPPPDPQDKDKDKDKDWDDDPVDIDIDIWMFIDRPLVPDLEDPRVVRTDPDDDPVPDDPDDDPPDDDDDDPPSYDDPPPVVVVVPDDQDWDADPVQRDIHYGVDDPVVSVVVLLVSLVVVLVVVCVVVVVVLVVVLVVLVVVLVVLVCVLCVVVVVVVVCVVDPDDDDDDDDDPVDPVSVVVNVVSVVVNVVSVVVVVVVNVVSVVVSD

Radius of gyration: 40.04 Å; chains: 1; bounding box: 81×33×114 Å